Protein AF-A0A455U1J4-F1 (afdb_monomer)

Foldseek 3Di:
DDDDPDPPPPPPDPPDDPPDDDPVVVVVVVVVVVVVLVVVLVVVLVVLVVVCVPDPVSVVLLVVLVPLVSLLQVLLVVCLVVVDLVSSLVSLVVCCVVVVHPQLSSVSSNLSVLQNNLVVLCVVLVVCVVPVVSSVVSVVVSCVSNVVSVVCCVVVVVVCVVPVQRPPDPCHPVNVVVVVVVD

InterPro domains:
  IPR003841 Sodium-dependent phosphate transport protein [PF02690] (36-128)
  IPR003841 Sodium-dependent phosphate transport protein [PTHR10010] (30-166)

pLDDT: mean 76.17, std 14.64, range [41.19, 95.75]

Solvent-accessible surface area (backbone atoms only — not comparable to full-atom values): 10078 Å² total; per-residue (Å²): 140,80,88,77,73,87,77,81,80,67,70,97,74,74,72,78,75,76,84,77,74,55,71,67,59,55,49,52,52,52,51,50,52,51,51,53,50,53,52,50,45,53,53,50,50,53,47,52,53,57,55,31,73,76,34,79,66,40,39,53,59,54,70,33,70,80,40,56,68,57,30,17,51,49,23,18,50,53,12,52,74,67,70,35,64,72,58,44,52,51,41,50,54,48,31,38,73,72,67,81,35,54,66,42,39,42,53,31,16,51,46,13,25,44,43,14,48,30,54,49,34,48,53,57,17,58,74,34,56,89,41,66,73,56,17,56,52,41,37,52,53,23,48,61,54,28,51,53,36,46,50,49,38,67,56,47,48,60,49,40,72,74,64,31,62,70,52,75,39,102,60,38,70,68,46,58,52,48,52,66,72,72,110

Mean predicted aligned error: 12.91 Å

Radius of gyration: 25.29 Å; Cα contacts (8 Å, |Δi|>4): 153; chains: 1; bounding box: 83×42×79 Å

Sequence (183 aa):
MSNLGPSTDRPAFARDVPREVPAWLRGIYAGLCLYLFLAALNVLGAGLGAFGSDSDLLTRAFALGANPFIALMAGLLVTMVVQSSSFTSALIVTLVASGEMTLGTAVFAIMGANIGTAVTGVIVALANVRIKRNFRRSFTAALMHDLFNILTVLLVFPVEWLTGMFHAEGYGIFTRLAGWWLI

Organism: NCBI:txid115553

Secondary structure (DSSP, 8-state):
-----------TT--PPP----HHHHHHHHHHHHHHHHHHHHHHHHHHHHHHHH-HHHHHHHHGGG-HHHHHHHHHHHHHHH--HHHHHHHHHHHHHTTSS-HHHHHHHHHHHHHHHHHHHHHHHHHTTTSHHHHHHHHHHHHHHHHHHHHHHHHHHHHHHHH-TTTS-SS-HHHHHHHHH--

Structure (mmCIF, N/CA/C/O backbone):
data_AF-A0A455U1J4-F1
#
_entry.id   AF-A0A455U1J4-F1
#
loop_
_atom_site.group_PDB
_atom_site.id
_atom_site.type_symbol
_atom_site.label_atom_id
_atom_site.label_alt_id
_atom_site.label_comp_id
_atom_site.label_asym_id
_atom_site.label_entity_id
_atom_site.label_seq_id
_atom_site.pdbx_PDB_ins_code
_atom_site.Cartn_x
_atom_site.Cartn_y
_atom_site.Cartn_z
_atom_site.occupancy
_atom_site.B_iso_or_equiv
_atom_site.auth_seq_id
_atom_site.auth_comp_id
_atom_site.auth_asym_id
_atom_site.auth_atom_id
_atom_site.pdbx_PDB_model_num
ATOM 1 N N . MET A 1 1 ? 45.962 23.315 -55.695 1.00 45.06 1 MET A N 1
ATOM 2 C CA . MET A 1 1 ? 45.658 21.876 -55.844 1.00 45.06 1 MET A CA 1
ATOM 3 C C . MET A 1 1 ? 46.042 21.173 -54.546 1.00 45.06 1 MET A C 1
ATOM 5 O O . MET A 1 1 ? 47.175 20.740 -54.410 1.00 45.06 1 MET A O 1
ATOM 9 N N . SER A 1 2 ? 45.143 21.137 -53.561 1.00 55.41 2 SER A N 1
ATOM 10 C CA . SER A 1 2 ? 45.323 20.369 -52.322 1.00 55.41 2 SER A CA 1
ATOM 11 C C . SER A 1 2 ? 44.315 19.223 -52.332 1.00 55.41 2 SER A C 1
ATOM 13 O O . SER A 1 2 ? 43.120 19.446 -52.144 1.00 55.41 2 SER A O 1
ATOM 15 N N . ASN A 1 3 ? 44.807 18.022 -52.637 1.00 50.31 3 ASN A N 1
ATOM 16 C CA . ASN A 1 3 ? 44.060 16.768 -52.572 1.00 50.31 3 ASN A CA 1
ATOM 17 C C . ASN A 1 3 ? 43.555 16.547 -51.140 1.00 50.31 3 ASN A C 1
ATOM 19 O O . ASN A 1 3 ? 44.340 16.218 -50.253 1.00 50.31 3 ASN A O 1
ATOM 23 N N . LEU A 1 4 ? 42.253 16.720 -50.921 1.00 63.81 4 LEU A N 1
ATOM 24 C CA . LEU A 1 4 ? 41.568 16.192 -49.747 1.00 63.81 4 LEU A CA 1
ATOM 25 C C . LEU A 1 4 ? 41.090 14.786 -50.117 1.00 63.81 4 LEU A C 1
ATOM 27 O O . LEU A 1 4 ? 40.270 14.621 -51.019 1.00 63.81 4 LEU A O 1
ATOM 31 N N . GLY A 1 5 ? 41.682 13.780 -49.471 1.00 66.00 5 GLY A N 1
ATOM 32 C CA . GLY A 1 5 ? 41.264 12.385 -49.595 1.00 66.00 5 GLY A CA 1
ATOM 33 C C . GLY A 1 5 ? 39.809 12.184 -49.150 1.00 66.00 5 GLY A C 1
ATOM 34 O O . GLY A 1 5 ? 39.234 13.068 -48.513 1.00 66.00 5 GLY A O 1
ATOM 35 N N . PRO A 1 6 ? 39.201 11.035 -49.485 1.00 62.53 6 PRO A N 1
ATOM 36 C CA . PRO A 1 6 ? 37.781 10.801 -49.262 1.00 62.53 6 PRO A CA 1
ATOM 37 C C . PRO A 1 6 ? 37.455 10.905 -47.770 1.00 62.53 6 PRO A C 1
ATOM 39 O O . PRO A 1 6 ? 37.978 10.138 -46.957 1.00 62.53 6 PRO A O 1
ATOM 42 N N . SER A 1 7 ? 36.598 11.865 -47.415 1.00 64.25 7 SER A N 1
ATOM 43 C CA . SER A 1 7 ? 36.008 11.961 -46.086 1.00 64.25 7 SER A CA 1
ATOM 44 C C . SER A 1 7 ? 35.229 10.679 -45.834 1.00 64.25 7 SER A C 1
ATOM 46 O O . SER A 1 7 ? 34.253 10.362 -46.514 1.00 64.25 7 SER A O 1
ATOM 48 N N . THR A 1 8 ? 35.700 9.893 -44.875 1.00 65.94 8 THR A N 1
ATOM 49 C CA . THR A 1 8 ? 34.962 8.760 -44.338 1.00 65.94 8 THR A CA 1
ATOM 50 C C . THR A 1 8 ? 33.782 9.308 -43.545 1.00 65.94 8 THR A C 1
ATOM 52 O O . THR A 1 8 ? 33.836 9.428 -42.324 1.00 65.94 8 THR A O 1
ATOM 55 N N . ASP A 1 9 ? 32.703 9.638 -44.254 1.00 65.19 9 ASP A N 1
ATOM 56 C CA . ASP A 1 9 ? 31.400 9.964 -43.681 1.00 65.19 9 ASP A CA 1
ATOM 57 C C . ASP A 1 9 ? 30.807 8.701 -43.050 1.00 65.19 9 ASP A C 1
ATOM 59 O O . ASP A 1 9 ? 29.905 8.047 -43.572 1.00 65.19 9 ASP A O 1
ATOM 63 N N . ARG A 1 10 ? 31.354 8.314 -41.896 1.00 68.75 10 ARG A N 1
ATOM 64 C CA . ARG A 1 10 ? 30.644 7.454 -40.961 1.00 68.75 10 ARG A CA 1
ATOM 65 C C . ARG A 1 10 ? 29.605 8.342 -40.287 1.00 68.75 10 ARG A C 1
ATOM 67 O O . ARG A 1 10 ? 30.001 9.265 -39.572 1.00 68.75 10 ARG A O 1
ATOM 74 N N . PRO A 1 11 ? 28.298 8.106 -40.480 1.00 66.06 11 PRO A N 1
ATOM 75 C CA . PRO A 1 11 ? 27.296 8.872 -39.763 1.00 66.06 11 PRO A CA 1
ATOM 76 C C . PRO A 1 11 ? 27.509 8.641 -38.264 1.00 66.06 11 PRO A C 1
ATOM 78 O O . PRO A 1 11 ? 27.331 7.530 -37.768 1.00 66.06 11 PRO A O 1
ATOM 81 N N . ALA A 1 12 ? 27.879 9.697 -37.534 1.00 69.06 12 ALA A N 1
ATOM 82 C CA . ALA A 1 12 ? 28.140 9.682 -36.089 1.00 69.06 12 ALA A CA 1
ATOM 83 C C . ALA A 1 12 ? 26.904 9.313 -35.230 1.00 69.06 12 ALA A C 1
ATOM 85 O O . ALA A 1 12 ? 26.966 9.327 -34.005 1.00 69.06 12 ALA A O 1
ATOM 86 N N . PHE A 1 13 ? 25.785 8.971 -35.876 1.00 66.38 13 PHE A N 1
ATOM 87 C CA . PHE A 1 13 ? 24.497 8.636 -35.277 1.00 66.38 13 PHE A CA 1
ATOM 88 C C . PHE A 1 13 ? 23.799 7.477 -36.005 1.00 66.38 13 PHE A C 1
ATOM 90 O O . PHE A 1 13 ? 22.585 7.510 -36.212 1.00 66.38 13 PHE A O 1
ATOM 97 N N . ALA A 1 14 ? 24.536 6.433 -3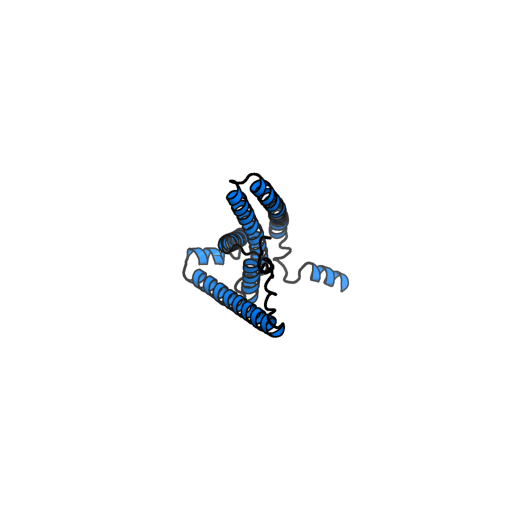6.390 1.00 68.06 14 ALA A N 1
ATOM 98 C CA . ALA A 1 14 ? 23.896 5.141 -36.623 1.00 68.06 14 ALA A CA 1
ATOM 99 C C . ALA A 1 14 ? 23.350 4.644 -35.272 1.00 68.06 14 ALA A C 1
ATOM 101 O O . ALA A 1 14 ? 24.094 4.136 -34.439 1.00 68.06 14 ALA A O 1
ATOM 102 N N . ARG A 1 15 ? 22.061 4.886 -35.001 1.00 70.62 15 ARG A N 1
ATOM 103 C CA . ARG A 1 15 ? 21.372 4.278 -33.859 1.00 70.62 15 ARG A CA 1
ATOM 104 C C . ARG A 1 15 ? 21.344 2.777 -34.109 1.00 70.62 15 ARG A C 1
ATOM 106 O O . ARG A 1 15 ? 20.708 2.346 -35.069 1.00 70.62 15 ARG A O 1
ATOM 113 N N . ASP A 1 16 ? 22.012 2.003 -33.262 1.00 72.50 16 ASP A N 1
ATOM 114 C CA . ASP A 1 16 ? 21.847 0.555 -33.263 1.00 72.50 16 ASP A CA 1
ATOM 115 C C . ASP A 1 16 ? 20.356 0.246 -33.103 1.00 72.50 16 ASP A C 1
ATOM 117 O O . ASP A 1 16 ? 19.712 0.701 -32.152 1.00 72.50 16 ASP A O 1
ATOM 121 N N . VAL A 1 17 ? 19.783 -0.473 -34.070 1.00 68.50 17 VAL A N 1
ATOM 122 C CA . VAL A 1 17 ? 18.392 -0.923 -33.993 1.00 68.50 17 VAL A CA 1
ATOM 123 C C . VAL A 1 17 ? 18.295 -1.812 -32.750 1.00 68.50 17 VAL A C 1
ATOM 125 O O . VAL A 1 17 ? 19.036 -2.800 -32.672 1.00 68.50 17 VAL A O 1
ATOM 128 N N . PRO A 1 18 ? 17.449 -1.480 -31.755 1.00 72.81 18 PRO A N 1
ATOM 129 C CA . PRO A 1 18 ? 17.315 -2.305 -30.565 1.00 72.81 18 PRO A CA 1
ATOM 130 C C . PRO A 1 18 ? 16.999 -3.738 -30.989 1.00 72.81 18 PRO A C 1
ATOM 132 O O . PRO A 1 18 ? 16.076 -3.962 -31.770 1.00 72.81 18 PRO A O 1
ATOM 135 N N . ARG A 1 19 ? 17.769 -4.718 -30.506 1.00 75.12 19 ARG A N 1
ATOM 136 C CA . ARG A 1 19 ? 17.452 -6.133 -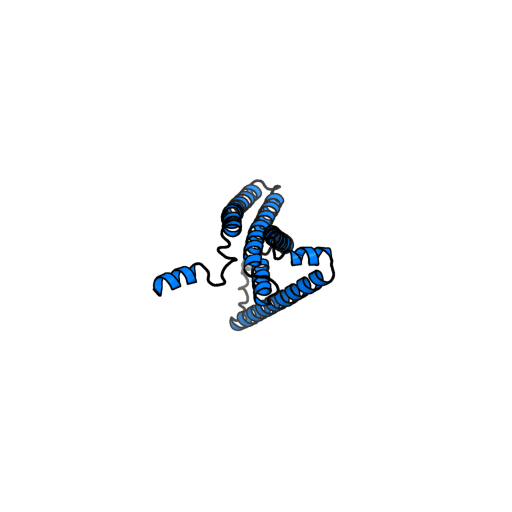30.733 1.00 75.12 19 ARG A CA 1
ATOM 137 C C . ARG A 1 19 ? 16.083 -6.424 -30.125 1.00 75.12 19 ARG A C 1
ATOM 139 O O . ARG A 1 19 ? 15.947 -6.501 -28.905 1.00 75.12 19 ARG A O 1
ATOM 146 N N . GLU A 1 20 ? 15.076 -6.581 -30.972 1.00 74.88 20 GLU A N 1
ATOM 147 C CA . GLU A 1 20 ? 13.735 -6.931 -30.531 1.00 74.88 20 GLU A CA 1
ATOM 148 C C . GLU A 1 20 ? 13.722 -8.391 -30.076 1.00 74.88 20 GLU A C 1
ATOM 150 O O . GLU A 1 20 ? 13.837 -9.323 -30.872 1.00 74.88 20 GLU A O 1
ATOM 155 N N . VAL A 1 21 ? 13.617 -8.603 -28.764 1.00 82.81 21 VAL A N 1
ATOM 156 C CA . VAL A 1 21 ? 13.384 -9.939 -28.215 1.00 82.81 21 VAL A CA 1
ATOM 157 C C . VAL A 1 21 ? 12.058 -10.485 -28.761 1.00 82.81 21 VAL A C 1
ATOM 159 O O . VAL A 1 21 ? 11.045 -9.774 -28.758 1.00 82.81 21 VAL A O 1
ATOM 162 N N . PRO A 1 22 ? 12.023 -11.745 -29.223 1.00 89.31 22 PRO A N 1
ATOM 163 C CA . PRO A 1 22 ? 10.819 -12.300 -29.817 1.00 89.31 22 PRO A CA 1
ATOM 164 C C . PRO A 1 22 ? 9.663 -12.321 -28.802 1.00 89.31 22 PRO A C 1
ATOM 166 O O . PRO A 1 22 ? 9.863 -12.506 -27.600 1.00 89.31 22 PRO A O 1
ATOM 169 N N . ALA A 1 23 ? 8.432 -12.097 -29.277 1.00 86.81 23 ALA A N 1
ATOM 170 C CA . ALA A 1 23 ? 7.255 -11.889 -28.422 1.00 86.81 23 ALA A CA 1
ATOM 171 C C . ALA A 1 23 ? 7.004 -13.032 -27.420 1.00 86.81 23 ALA A C 1
ATOM 173 O O . ALA A 1 23 ? 6.680 -12.771 -26.263 1.00 86.81 23 ALA A O 1
ATOM 174 N N . TRP A 1 24 ? 7.233 -14.280 -27.832 1.00 89.25 24 TRP A N 1
ATOM 175 C CA . TRP A 1 24 ? 7.079 -15.455 -26.973 1.00 89.25 24 TRP A CA 1
ATOM 176 C C . TRP A 1 24 ? 8.087 -15.474 -25.811 1.00 89.25 24 TRP A C 1
ATOM 178 O O . TRP A 1 24 ? 7.722 -15.821 -24.691 1.00 89.25 24 TRP A O 1
ATOM 188 N N . LEU A 1 25 ? 9.324 -15.019 -26.039 1.00 92.94 25 LEU A N 1
ATOM 189 C CA . LEU A 1 25 ? 10.361 -14.947 -25.008 1.00 92.94 25 LEU A CA 1
ATOM 190 C C . LEU A 1 25 ? 10.038 -13.869 -23.965 1.00 92.94 25 LEU A C 1
ATOM 192 O O . LEU A 1 25 ? 10.237 -14.087 -22.772 1.00 92.94 25 LEU A O 1
ATOM 196 N N . ARG A 1 26 ? 9.466 -12.735 -24.398 1.00 89.00 26 ARG A N 1
ATOM 197 C CA . ARG A 1 26 ? 8.922 -11.713 -23.485 1.00 89.00 26 ARG A CA 1
ATOM 198 C C . ARG A 1 26 ? 7.791 -12.272 -22.622 1.00 89.00 26 ARG A C 1
ATOM 200 O O . ARG A 1 26 ? 7.764 -12.000 -21.427 1.00 89.00 26 ARG A O 1
ATOM 207 N N . GLY A 1 27 ? 6.899 -13.069 -23.213 1.00 92.31 27 GLY A N 1
ATOM 208 C CA . GLY A 1 27 ? 5.810 -13.736 -22.495 1.00 92.31 27 GLY A CA 1
ATOM 209 C C . GLY A 1 27 ? 6.314 -14.709 -21.427 1.00 92.31 27 GLY A C 1
ATOM 210 O O . GLY A 1 27 ? 5.872 -14.639 -20.284 1.00 92.31 27 GLY A O 1
ATOM 211 N N . ILE A 1 28 ? 7.292 -15.556 -21.767 1.00 95.06 28 ILE A N 1
ATOM 212 C CA . ILE A 1 28 ? 7.915 -16.489 -20.811 1.00 95.06 28 ILE A CA 1
ATOM 213 C C . ILE A 1 28 ? 8.600 -15.728 -19.673 1.00 95.06 28 ILE A C 1
ATOM 215 O O . ILE A 1 28 ? 8.395 -16.056 -18.507 1.00 95.06 28 ILE A O 1
ATOM 219 N N . TYR A 1 29 ? 9.378 -14.693 -19.995 1.00 93.44 29 TYR A N 1
ATOM 220 C CA . TYR A 1 29 ? 10.054 -13.877 -18.988 1.00 93.44 29 TYR A CA 1
ATOM 221 C C . TYR A 1 29 ? 9.057 -13.184 -18.046 1.00 93.44 29 TYR A C 1
ATOM 223 O O . TYR A 1 29 ? 9.217 -13.238 -16.829 1.00 93.44 29 TYR A O 1
ATOM 231 N N . ALA A 1 30 ? 7.989 -12.593 -18.590 1.00 91.94 30 ALA A N 1
ATOM 232 C CA . ALA A 1 30 ? 6.935 -11.970 -17.795 1.00 91.94 30 ALA A CA 1
ATOM 233 C C . ALA A 1 30 ? 6.214 -12.986 -16.893 1.00 91.94 30 ALA A C 1
ATOM 235 O O . ALA A 1 30 ? 5.987 -12.704 -15.718 1.00 91.94 30 ALA A O 1
ATOM 236 N N . GLY A 1 31 ? 5.907 -14.178 -17.415 1.00 94.12 31 GLY A N 1
ATOM 237 C CA . GLY A 1 31 ? 5.299 -15.263 -16.645 1.00 94.12 31 GLY A CA 1
ATOM 238 C C . GLY A 1 31 ? 6.194 -15.747 -15.503 1.00 94.12 31 GLY A C 1
ATOM 239 O O . GLY A 1 31 ? 5.719 -15.914 -14.383 1.00 94.12 31 GLY A O 1
ATOM 240 N N . LEU A 1 32 ? 7.498 -15.894 -15.754 1.00 95.75 32 LEU A N 1
ATOM 241 C CA . LEU A 1 32 ? 8.474 -16.246 -14.723 1.00 95.75 32 LEU A CA 1
ATOM 242 C C . LEU A 1 32 ? 8.566 -15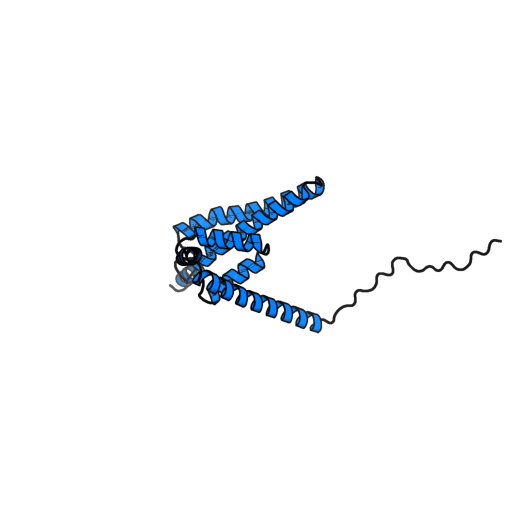.161 -13.640 1.00 95.75 32 LEU A C 1
ATOM 244 O O . LEU A 1 32 ? 8.517 -15.483 -12.456 1.00 95.75 32 LEU A O 1
ATOM 248 N N . CYS A 1 33 ? 8.652 -13.883 -14.023 1.00 92.50 33 CYS A N 1
ATOM 249 C CA . CYS A 1 33 ? 8.653 -12.771 -13.069 1.00 92.50 33 CYS A CA 1
ATOM 250 C C . CYS A 1 33 ? 7.384 -12.750 -12.212 1.00 92.50 33 CYS A C 1
ATOM 252 O O . CYS A 1 33 ? 7.479 -12.577 -11.000 1.00 92.50 33 CYS A O 1
ATOM 254 N N . LEU A 1 34 ? 6.212 -12.955 -12.820 1.00 88.44 34 LEU A N 1
ATOM 255 C CA . LEU A 1 34 ? 4.948 -13.013 -12.092 1.00 88.44 34 LEU A CA 1
ATOM 256 C C . LEU A 1 34 ? 4.914 -14.199 -11.122 1.00 88.44 34 LEU A C 1
ATOM 258 O O . LEU A 1 34 ? 4.532 -14.026 -9.969 1.00 88.44 34 LEU A O 1
ATOM 262 N N . TYR A 1 35 ? 5.352 -15.384 -11.554 1.00 91.56 35 TYR A N 1
ATOM 263 C CA . TYR A 1 35 ? 5.424 -16.559 -10.686 1.00 91.56 35 TYR A CA 1
ATOM 264 C C . TYR A 1 35 ? 6.339 -16.319 -9.480 1.00 91.56 35 TYR A C 1
ATOM 266 O O . TYR A 1 35 ? 5.934 -16.557 -8.345 1.00 91.56 35 TYR A O 1
ATOM 274 N N . LEU A 1 36 ? 7.546 -15.792 -9.709 1.00 91.94 36 LEU A N 1
ATOM 275 C CA . LEU A 1 36 ? 8.492 -15.477 -8.636 1.00 91.94 36 LEU A CA 1
ATOM 276 C C . LEU A 1 36 ? 7.948 -14.401 -7.690 1.00 91.94 36 LEU A C 1
ATOM 278 O O . LEU A 1 36 ? 8.138 -14.504 -6.481 1.00 91.94 36 LEU A O 1
ATOM 282 N N . PHE A 1 37 ? 7.241 -13.403 -8.221 1.00 87.25 37 PHE A N 1
ATOM 283 C CA . PHE A 1 37 ? 6.574 -12.379 -7.422 1.00 87.25 37 PHE A CA 1
ATOM 284 C C . PHE A 1 37 ? 5.511 -12.987 -6.499 1.00 87.25 37 PHE A C 1
ATOM 286 O O . PHE A 1 37 ? 5.547 -12.756 -5.294 1.00 87.25 37 PHE A O 1
ATOM 293 N N . LEU A 1 38 ? 4.609 -13.815 -7.035 1.00 84.81 38 LEU A N 1
ATOM 294 C CA . LEU A 1 38 ? 3.571 -14.484 -6.244 1.00 84.81 38 LEU A CA 1
ATOM 295 C C . LEU A 1 38 ? 4.170 -15.459 -5.217 1.00 84.81 38 LEU A C 1
ATOM 297 O O . LEU A 1 38 ? 3.718 -15.506 -4.075 1.00 84.81 38 LEU A O 1
ATOM 301 N N . ALA A 1 39 ? 5.222 -16.194 -5.587 1.00 87.25 39 ALA A N 1
ATOM 302 C CA . ALA A 1 39 ? 5.936 -17.078 -4.670 1.00 87.25 39 ALA A CA 1
ATOM 303 C C . ALA A 1 39 ? 6.579 -16.297 -3.511 1.00 87.25 39 ALA A C 1
ATOM 305 O O . ALA A 1 39 ? 6.477 -16.714 -2.357 1.00 87.25 39 ALA A O 1
ATOM 306 N N . ALA A 1 40 ? 7.187 -15.141 -3.792 1.00 85.00 40 ALA A N 1
ATOM 307 C CA . ALA A 1 40 ? 7.750 -14.268 -2.767 1.00 85.00 40 ALA A CA 1
ATOM 308 C C . ALA A 1 40 ? 6.673 -13.704 -1.825 1.00 85.00 40 ALA A C 1
ATOM 310 O O . ALA A 1 40 ? 6.898 -13.664 -0.617 1.00 85.00 40 ALA A O 1
ATOM 311 N N . LEU A 1 41 ? 5.495 -13.325 -2.345 1.00 81.44 41 LEU A N 1
ATOM 312 C CA . LEU A 1 41 ? 4.362 -12.898 -1.512 1.00 81.44 41 LEU A CA 1
ATOM 313 C C . LEU A 1 41 ? 3.911 -14.004 -0.553 1.00 81.44 41 LEU A C 1
ATOM 315 O O . LEU A 1 41 ? 3.653 -13.723 0.615 1.00 81.44 41 LEU A O 1
ATOM 319 N N . ASN A 1 42 ? 3.873 -15.254 -1.020 1.00 79.25 42 ASN A N 1
ATOM 320 C CA . ASN A 1 42 ? 3.497 -16.395 -0.188 1.00 79.25 42 ASN A CA 1
ATOM 321 C C . ASN A 1 42 ? 4.506 -16.634 0.952 1.00 79.25 42 ASN A C 1
ATOM 323 O O . ASN A 1 42 ? 4.123 -16.818 2.105 1.00 79.25 42 ASN A O 1
ATOM 327 N N . VAL A 1 43 ? 5.808 -16.554 0.652 1.00 81.31 43 VAL A N 1
ATOM 328 C CA . VAL A 1 43 ? 6.870 -16.677 1.667 1.00 81.31 43 VAL A CA 1
ATOM 329 C C . VAL A 1 43 ? 6.826 -15.523 2.672 1.00 81.31 43 VAL A C 1
ATOM 331 O O . VAL A 1 43 ? 7.017 -15.747 3.864 1.00 81.31 43 VAL A O 1
ATOM 334 N N . LEU A 1 44 ? 6.552 -14.295 2.222 1.00 73.75 44 LEU A N 1
ATOM 335 C CA . LEU A 1 44 ? 6.457 -13.135 3.110 1.00 73.75 44 LEU A CA 1
ATOM 336 C C . LEU A 1 44 ? 5.233 -13.238 4.030 1.00 73.75 44 LEU A C 1
ATOM 338 O O . LEU A 1 44 ? 5.357 -12.991 5.229 1.00 73.75 44 LEU A O 1
ATOM 342 N N . GLY A 1 45 ? 4.088 -13.680 3.501 1.00 64.44 45 GLY A N 1
ATOM 343 C CA . GLY A 1 45 ? 2.898 -13.975 4.302 1.00 64.44 45 GLY A CA 1
ATOM 344 C C . GLY A 1 45 ? 3.175 -15.017 5.390 1.00 64.44 45 GLY A C 1
ATOM 345 O O . GLY A 1 45 ? 2.905 -14.765 6.562 1.00 64.44 45 GLY A O 1
ATOM 346 N N . ALA A 1 46 ? 3.819 -16.131 5.028 1.00 68.56 46 ALA A N 1
ATOM 347 C CA . ALA A 1 46 ? 4.219 -17.168 5.981 1.00 68.56 46 ALA A CA 1
ATOM 348 C C . ALA A 1 46 ? 5.238 -16.665 7.023 1.00 68.56 46 ALA A C 1
ATOM 350 O O . ALA A 1 46 ? 5.144 -17.000 8.203 1.00 68.56 46 ALA A O 1
ATOM 351 N N . GLY A 1 47 ? 6.195 -15.827 6.607 1.00 65.75 47 GLY A N 1
ATOM 352 C CA . GLY A 1 47 ? 7.176 -15.212 7.499 1.00 65.75 47 GLY A CA 1
ATOM 353 C C . GLY A 1 47 ? 6.525 -14.298 8.535 1.00 65.75 47 GLY A C 1
ATOM 354 O O . GLY A 1 47 ? 6.854 -14.386 9.712 1.00 65.75 47 GLY A O 1
ATOM 355 N N . LEU A 1 48 ? 5.564 -13.463 8.130 1.00 58.72 48 LEU A N 1
ATOM 356 C CA . LEU A 1 48 ? 4.808 -12.610 9.054 1.00 58.72 48 LEU A CA 1
ATOM 357 C C . LEU A 1 48 ? 3.994 -13.429 10.066 1.00 58.72 48 LEU A C 1
ATOM 359 O O . LEU A 1 48 ? 3.982 -13.067 11.242 1.00 58.72 48 LEU A O 1
ATOM 363 N N . GLY A 1 49 ? 3.394 -14.547 9.641 1.00 56.75 49 GLY A N 1
ATOM 364 C CA . GLY A 1 49 ? 2.736 -15.497 10.546 1.00 56.75 49 GLY A CA 1
ATOM 365 C C . GLY A 1 49 ? 3.700 -16.078 11.589 1.00 56.75 49 GLY A C 1
ATOM 366 O O . GLY A 1 49 ? 3.398 -16.077 12.780 1.00 56.75 49 GLY A O 1
ATOM 367 N N . ALA A 1 50 ? 4.907 -16.471 11.167 1.00 58.81 50 ALA A N 1
ATOM 368 C CA . ALA A 1 50 ? 5.946 -17.000 12.056 1.00 58.81 50 ALA A CA 1
ATOM 369 C C . ALA A 1 50 ? 6.558 -15.940 13.001 1.00 58.81 50 ALA A C 1
ATOM 371 O O . ALA A 1 50 ? 6.842 -16.226 14.163 1.00 58.81 50 ALA A O 1
ATOM 372 N N . PHE A 1 51 ? 6.735 -14.692 12.549 1.00 52.56 51 PHE A N 1
ATOM 373 C CA . PHE A 1 51 ? 7.185 -13.586 13.411 1.00 52.56 51 PHE A CA 1
ATOM 374 C C . PHE A 1 51 ? 6.111 -13.158 14.429 1.00 52.56 51 PHE A C 1
ATOM 376 O O . PHE A 1 51 ? 6.444 -12.694 15.525 1.00 52.56 51 PHE A O 1
ATOM 383 N N . GLY A 1 52 ? 4.829 -13.322 14.085 1.00 50.19 52 GLY A N 1
ATOM 384 C CA . GLY A 1 52 ? 3.690 -13.044 14.962 1.00 50.19 52 GLY A CA 1
ATOM 385 C C . GLY A 1 52 ? 3.485 -14.073 16.080 1.00 50.19 52 GLY A C 1
ATOM 386 O O . GLY A 1 52 ? 2.938 -13.716 17.127 1.00 50.19 52 GLY A O 1
ATOM 387 N N . SER A 1 53 ? 3.947 -15.316 15.899 1.00 51.59 53 SER A N 1
ATOM 388 C CA . SER A 1 53 ? 3.789 -16.396 16.885 1.00 51.59 53 SER A CA 1
ATOM 389 C C . SER A 1 53 ? 4.844 -16.408 18.000 1.00 51.59 53 SER A C 1
ATOM 391 O O . SER A 1 53 ? 4.527 -16.853 19.098 1.00 51.59 53 SER A O 1
ATOM 393 N N . ASP A 1 54 ? 6.060 -15.902 17.753 1.00 52.59 54 ASP A N 1
ATOM 394 C CA . ASP A 1 54 ? 7.186 -15.971 18.711 1.00 52.59 54 ASP A CA 1
ATOM 395 C C . ASP A 1 54 ? 7.428 -14.683 19.523 1.00 52.59 54 ASP A C 1
ATOM 397 O O . ASP A 1 54 ? 8.180 -14.691 20.499 1.00 52.59 54 ASP A O 1
ATOM 401 N N . SER A 1 55 ? 6.812 -13.553 19.154 1.00 53.66 55 SER A N 1
ATOM 402 C CA . SER A 1 55 ? 7.014 -12.277 19.851 1.00 53.66 55 SER A CA 1
ATOM 403 C C . SER A 1 55 ? 5.747 -11.810 20.570 1.00 53.66 55 SER A C 1
ATOM 405 O O . SER A 1 55 ? 4.797 -11.350 19.947 1.00 53.66 55 SER A O 1
ATOM 407 N N . ASP A 1 56 ? 5.768 -11.840 21.908 1.00 55.69 56 ASP A N 1
ATOM 408 C CA . ASP A 1 56 ? 4.671 -11.443 22.820 1.00 55.69 56 ASP A CA 1
ATOM 409 C C . ASP A 1 56 ? 4.127 -10.011 22.556 1.00 55.69 56 ASP A C 1
ATOM 411 O O . ASP A 1 56 ? 3.002 -9.661 22.916 1.00 55.69 56 ASP A O 1
ATOM 415 N N . LEU A 1 57 ? 4.901 -9.173 21.853 1.00 50.84 57 LEU A N 1
ATOM 416 C CA . LEU A 1 57 ? 4.488 -7.856 21.355 1.00 50.84 57 LEU A CA 1
ATOM 417 C C . LEU A 1 57 ? 3.634 -7.920 20.083 1.00 50.84 57 LEU A C 1
ATOM 419 O O . LEU A 1 57 ? 2.644 -7.195 19.990 1.00 50.84 57 LEU A O 1
ATOM 423 N N . LEU A 1 58 ? 3.988 -8.770 19.114 1.00 46.75 58 LEU A N 1
ATOM 424 C CA . LEU A 1 58 ? 3.200 -8.947 17.897 1.00 46.75 58 LEU A CA 1
ATOM 425 C C . LEU A 1 58 ? 2.033 -9.901 18.111 1.00 46.75 58 LEU A C 1
ATOM 427 O O . LEU A 1 58 ? 0.991 -9.673 17.523 1.00 46.75 58 LEU A O 1
ATOM 431 N N . THR A 1 59 ? 2.118 -10.882 19.006 1.00 45.91 59 THR A N 1
ATOM 432 C CA . THR A 1 59 ? 0.960 -11.708 19.376 1.00 45.91 59 THR A CA 1
ATOM 433 C C . THR A 1 59 ? -0.122 -10.858 20.044 1.00 45.91 59 THR A C 1
ATOM 435 O O . THR A 1 59 ? -1.302 -11.027 19.753 1.00 45.91 59 THR A O 1
ATOM 438 N N . ARG A 1 60 ? 0.259 -9.842 20.836 1.00 47.22 60 ARG A N 1
ATOM 439 C CA . ARG A 1 60 ? -0.666 -8.782 21.267 1.00 47.22 60 ARG A CA 1
ATOM 440 C C . ARG A 1 60 ? -1.072 -7.883 20.096 1.00 47.22 60 ARG A C 1
ATOM 442 O O . ARG A 1 60 ? -2.251 -7.588 19.994 1.00 47.22 60 ARG A O 1
ATOM 449 N N . ALA A 1 61 ? -0.164 -7.522 19.180 1.00 45.44 61 ALA A N 1
ATOM 450 C CA . ALA A 1 61 ? -0.457 -6.739 17.963 1.00 45.44 61 ALA A CA 1
ATOM 451 C C . ALA A 1 61 ? -1.268 -7.439 16.854 1.00 45.44 61 ALA A C 1
ATOM 453 O O . ALA A 1 61 ? -1.787 -6.764 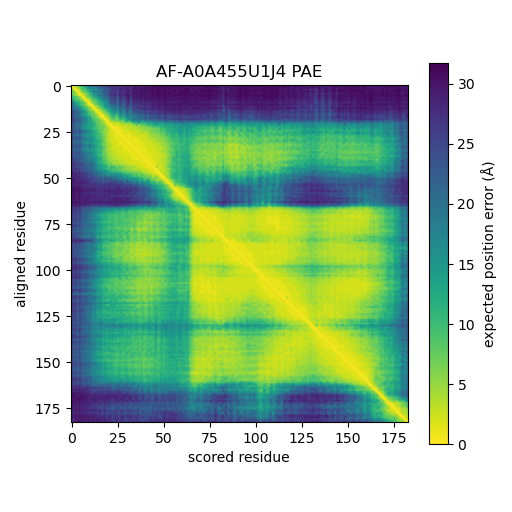15.968 1.00 45.44 61 ALA A O 1
ATOM 454 N N . PHE A 1 62 ? -1.435 -8.756 16.926 1.00 41.19 62 PHE A N 1
ATOM 455 C CA . PHE A 1 62 ? -2.229 -9.575 16.011 1.00 41.19 62 PHE A CA 1
ATOM 456 C C . PHE A 1 62 ? -3.478 -10.141 16.699 1.00 41.19 62 PHE A C 1
ATOM 458 O O . PHE A 1 62 ? -4.528 -10.203 16.066 1.00 41.19 62 PHE A O 1
ATOM 465 N N . ALA A 1 63 ? -3.460 -10.357 18.025 1.00 45.16 63 ALA A N 1
ATOM 466 C CA . ALA A 1 63 ? -4.690 -10.367 18.833 1.00 45.16 63 ALA A CA 1
ATOM 467 C C . ALA A 1 63 ? -5.471 -9.035 18.696 1.00 45.16 63 ALA A C 1
ATOM 469 O O . ALA A 1 63 ? -6.673 -8.970 18.945 1.00 45.16 63 ALA A O 1
ATOM 470 N N . LEU A 1 64 ? -4.792 -7.984 18.216 1.00 43.50 64 LEU A N 1
ATOM 471 C CA . LEU A 1 64 ? -5.327 -6.700 17.760 1.00 43.50 64 LEU A CA 1
ATOM 472 C C . LEU A 1 64 ? -5.960 -6.714 16.351 1.00 43.50 64 LEU A C 1
ATOM 474 O O . LEU A 1 64 ? -6.260 -5.641 15.825 1.00 43.50 64 LEU A O 1
ATOM 478 N N . GLY A 1 65 ? -6.307 -7.875 15.783 1.00 47.72 65 GLY A N 1
ATOM 479 C CA . GLY A 1 65 ? -7.290 -7.956 14.687 1.00 47.72 65 GLY A CA 1
ATOM 480 C C . GLY A 1 65 ? -8.618 -7.231 14.991 1.00 47.72 65 GLY A C 1
ATOM 481 O O . GLY A 1 65 ? -9.357 -6.887 14.072 1.00 47.72 65 GLY A O 1
ATOM 482 N N . ALA A 1 66 ? -8.871 -6.918 16.269 1.00 54.06 66 ALA A N 1
ATOM 483 C CA . ALA A 1 66 ? -9.984 -6.111 16.762 1.00 54.06 66 ALA A CA 1
ATOM 484 C C . ALA A 1 66 ? -9.810 -4.578 16.656 1.00 54.06 66 ALA A C 1
ATOM 486 O O . ALA A 1 66 ? -10.796 -3.866 16.818 1.00 54.06 66 ALA A O 1
ATOM 487 N N . ASN A 1 67 ? -8.603 -4.036 16.421 1.00 68.88 67 ASN A N 1
ATOM 488 C CA . ASN A 1 67 ? -8.364 -2.583 16.424 1.00 68.88 67 ASN A CA 1
ATOM 489 C C . ASN A 1 67 ? -7.968 -2.047 15.032 1.00 68.88 67 ASN A C 1
ATOM 491 O O . ASN A 1 67 ? -6.797 -2.113 14.647 1.00 68.88 67 ASN A O 1
ATOM 495 N N . PRO A 1 68 ? -8.909 -1.429 14.298 1.00 76.25 68 PRO A N 1
ATOM 496 C CA . PRO A 1 68 ? -8.677 -0.861 12.967 1.00 76.25 68 PRO A CA 1
ATOM 497 C C . PRO A 1 68 ? -7.489 0.102 12.835 1.00 76.25 68 PRO A C 1
ATOM 499 O O . PRO A 1 68 ? -6.848 0.161 11.787 1.00 76.25 68 PRO A O 1
ATOM 502 N N . PHE A 1 69 ? -7.145 0.833 13.899 1.00 79.62 69 PHE A N 1
ATOM 503 C CA . PHE A 1 69 ? -5.984 1.729 13.904 1.00 79.62 69 PHE A CA 1
ATOM 504 C C . PHE A 1 69 ? -4.656 0.990 13.712 1.00 79.62 69 PHE A C 1
ATOM 506 O O . PHE A 1 69 ? -3.757 1.500 13.048 1.00 79.62 69 PHE A O 1
ATOM 513 N N . ILE A 1 70 ? -4.522 -0.214 14.266 1.00 76.56 70 ILE A N 1
ATOM 514 C CA . ILE A 1 70 ? -3.282 -0.992 14.173 1.00 76.56 70 ILE A CA 1
ATOM 515 C C . ILE A 1 70 ? -3.139 -1.622 12.797 1.00 76.56 70 ILE A C 1
ATOM 517 O O . ILE A 1 70 ? -2.049 -1.591 12.235 1.00 76.56 70 ILE A O 1
ATOM 521 N N . ALA A 1 71 ? -4.242 -2.083 12.207 1.00 78.69 71 ALA A N 1
ATOM 522 C CA . ALA A 1 71 ? -4.257 -2.525 10.819 1.00 78.69 71 ALA A CA 1
ATOM 523 C C . ALA A 1 71 ? -3.808 -1.404 9.866 1.00 78.69 71 ALA A C 1
ATOM 525 O O . ALA A 1 71 ? -2.947 -1.618 9.013 1.00 78.69 71 ALA A O 1
ATOM 526 N N . LEU A 1 72 ? -4.320 -0.186 10.073 1.00 86.44 72 LEU A N 1
ATOM 527 C CA . LEU A 1 72 ? -3.904 1.001 9.328 1.00 86.44 72 LEU A CA 1
ATOM 528 C C . LEU A 1 72 ? -2.410 1.303 9.523 1.00 86.44 72 LEU A C 1
ATOM 530 O O . LEU A 1 72 ? -1.689 1.497 8.546 1.00 86.44 72 LEU A O 1
ATOM 534 N N . MET A 1 73 ? -1.908 1.293 10.759 1.00 83.19 73 MET A N 1
ATOM 535 C CA . MET A 1 73 ? -0.480 1.512 11.029 1.00 83.19 73 MET A CA 1
ATOM 536 C C . MET A 1 73 ? 0.416 0.432 10.412 1.00 83.19 73 MET A C 1
ATOM 538 O O . MET A 1 73 ? 1.467 0.757 9.862 1.00 83.19 73 MET A O 1
ATOM 542 N N . ALA A 1 74 ? -0.005 -0.833 10.435 1.00 80.25 74 ALA A N 1
ATOM 543 C CA . ALA A 1 74 ? 0.728 -1.932 9.818 1.00 80.25 74 ALA A CA 1
ATOM 544 C C . ALA A 1 74 ? 0.844 -1.745 8.296 1.00 80.25 74 ALA A C 1
ATOM 546 O O . ALA A 1 74 ? 1.949 -1.786 7.755 1.00 80.25 74 ALA A O 1
ATOM 547 N N . GLY A 1 75 ? -0.265 -1.454 7.607 1.00 84.00 75 GLY A N 1
ATOM 548 C CA . GLY A 1 75 ? -0.251 -1.194 6.161 1.00 84.00 75 GLY A CA 1
ATOM 549 C C . GLY A 1 75 ? 0.596 0.024 5.773 1.00 84.00 75 GLY A C 1
ATOM 550 O O . GLY A 1 75 ? 1.309 0.004 4.762 1.00 84.00 75 GLY A O 1
ATOM 551 N N . LEU A 1 76 ? 0.574 1.063 6.612 1.00 87.31 76 LEU A N 1
ATOM 552 C CA . LEU A 1 76 ? 1.400 2.261 6.473 1.00 87.31 76 LEU A CA 1
ATOM 553 C C . LEU A 1 76 ? 2.897 1.946 6.605 1.00 87.31 76 LEU A C 1
ATOM 555 O O . LEU A 1 76 ? 3.683 2.377 5.759 1.00 87.31 76 LEU A O 1
ATOM 559 N N . LEU A 1 77 ? 3.293 1.168 7.617 1.00 81.88 77 LEU A N 1
ATOM 560 C CA . LEU A 1 77 ? 4.691 0.789 7.846 1.00 81.88 77 LEU A CA 1
ATOM 561 C C . LEU A 1 77 ? 5.221 -0.119 6.739 1.00 81.88 77 LEU A C 1
ATOM 563 O O . LEU A 1 77 ? 6.285 0.156 6.186 1.00 81.88 77 LEU A O 1
ATOM 567 N N . VAL A 1 78 ? 4.464 -1.155 6.368 1.00 81.00 78 VAL A N 1
ATOM 568 C CA . VAL A 1 78 ? 4.844 -2.066 5.279 1.00 81.00 78 VAL A CA 1
ATOM 569 C C . VAL A 1 78 ? 5.054 -1.285 3.983 1.00 81.00 78 VAL A C 1
ATOM 571 O O . VAL A 1 78 ? 6.069 -1.464 3.313 1.00 81.00 78 VAL A O 1
ATOM 574 N N . THR A 1 79 ? 4.156 -0.351 3.658 1.00 87.94 79 THR A N 1
ATOM 575 C CA . THR A 1 79 ? 4.294 0.458 2.439 1.00 87.94 79 THR A CA 1
ATOM 576 C C . THR A 1 79 ? 5.454 1.438 2.507 1.00 87.94 79 THR A C 1
ATOM 578 O O . THR A 1 79 ? 6.113 1.642 1.495 1.00 87.94 79 THR A O 1
ATOM 581 N N . MET A 1 80 ? 5.754 2.028 3.665 1.00 83.69 80 MET A N 1
ATOM 582 C CA . MET A 1 80 ? 6.934 2.888 3.796 1.00 83.69 80 MET A CA 1
ATOM 583 C C . MET A 1 80 ? 8.243 2.124 3.603 1.00 83.69 80 MET A C 1
ATOM 585 O O . MET A 1 80 ? 9.174 2.660 3.006 1.00 83.69 80 MET A O 1
ATOM 589 N N . VAL A 1 81 ? 8.317 0.887 4.097 1.00 80.81 81 VAL A N 1
ATOM 590 C CA . VAL A 1 81 ? 9.513 0.047 3.959 1.00 80.81 81 VAL A CA 1
ATOM 591 C C . VAL A 1 81 ? 9.665 -0.444 2.525 1.00 80.81 81 VAL A C 1
ATOM 593 O O . VAL A 1 81 ? 10.746 -0.351 1.951 1.00 80.81 81 VAL A O 1
ATOM 596 N N . VAL A 1 82 ? 8.585 -0.959 1.935 1.00 83.25 82 VAL A N 1
ATOM 597 C CA . VAL A 1 82 ? 8.638 -1.571 0.603 1.00 83.25 82 VAL A CA 1
ATOM 598 C C . VAL A 1 82 ? 8.554 -0.533 -0.522 1.00 83.25 82 VAL A C 1
ATOM 600 O O . VAL A 1 82 ? 8.991 -0.795 -1.639 1.00 83.25 82 VAL A O 1
ATOM 603 N N . GLN A 1 83 ? 7.998 0.650 -0.249 1.00 86.06 83 GLN A N 1
ATOM 604 C CA . GLN A 1 83 ? 7.820 1.769 -1.189 1.00 86.06 83 GLN A CA 1
ATOM 605 C C . GLN A 1 83 ? 7.039 1.427 -2.470 1.00 86.06 83 GLN A C 1
ATOM 607 O O . GLN A 1 83 ? 7.017 2.208 -3.420 1.00 86.06 83 GLN A O 1
ATOM 612 N N . SER A 1 84 ? 6.364 0.276 -2.503 1.00 85.25 84 SER A N 1
ATOM 613 C CA . SER A 1 84 ? 5.564 -0.194 -3.631 1.00 85.25 84 SER A CA 1
ATOM 614 C C . SER A 1 84 ? 4.142 -0.460 -3.167 1.00 85.25 84 SER A C 1
ATOM 616 O O . SER A 1 84 ? 3.864 -1.446 -2.484 1.00 85.25 84 SER A O 1
ATOM 618 N N . SER A 1 85 ? 3.226 0.424 -3.555 1.00 83.81 85 SER A N 1
ATOM 619 C CA . SER A 1 85 ? 1.805 0.305 -3.222 1.00 83.81 85 SER A CA 1
ATOM 620 C C . SER A 1 85 ? 1.185 -0.957 -3.822 1.00 83.81 85 SER A C 1
ATOM 622 O O . SER A 1 85 ? 0.446 -1.660 -3.139 1.00 83.81 85 SER A O 1
ATOM 624 N N . SER A 1 86 ? 1.549 -1.314 -5.059 1.00 85.50 86 SER A N 1
ATOM 625 C CA . SER A 1 86 ? 1.067 -2.536 -5.715 1.00 85.50 86 SER A CA 1
ATOM 626 C C . SER A 1 86 ? 1.532 -3.804 -5.001 1.00 85.50 86 SER A C 1
ATOM 628 O O . SER A 1 86 ? 0.770 -4.763 -4.903 1.00 85.50 86 SER A O 1
ATOM 630 N N . PHE A 1 87 ? 2.759 -3.806 -4.469 1.00 85.31 87 PHE A N 1
ATOM 631 C CA . PHE A 1 87 ? 3.244 -4.915 -3.653 1.00 85.31 87 PHE A CA 1
ATOM 632 C C . PHE A 1 87 ? 2.456 -5.027 -2.349 1.00 85.31 87 PHE A C 1
ATOM 634 O O . PHE A 1 87 ? 1.961 -6.107 -2.032 1.00 85.31 87 PHE A O 1
ATOM 641 N N . THR A 1 88 ? 2.296 -3.922 -1.611 1.00 86.75 88 THR A N 1
ATOM 642 C CA . THR A 1 88 ? 1.587 -3.956 -0.327 1.00 86.75 88 THR A CA 1
ATOM 643 C C . THR A 1 88 ? 0.132 -4.388 -0.491 1.00 86.75 88 THR A C 1
ATOM 645 O O . THR A 1 88 ? -0.347 -5.213 0.283 1.00 86.75 88 THR A O 1
ATOM 648 N N . SER A 1 89 ? -0.576 -3.897 -1.513 1.00 89.12 89 SER A N 1
ATOM 649 C CA . SER A 1 89 ? -1.948 -4.335 -1.791 1.00 89.12 89 SER A CA 1
ATOM 650 C C . SER A 1 89 ? -2.017 -5.826 -2.129 1.00 89.12 89 SER A C 1
ATOM 652 O O . SER A 1 89 ? -2.888 -6.520 -1.613 1.00 89.12 89 SER A O 1
ATOM 654 N N . ALA A 1 90 ? -1.087 -6.342 -2.941 1.00 88.50 90 ALA A N 1
ATOM 655 C CA . ALA A 1 90 ? -1.037 -7.765 -3.274 1.00 88.50 90 ALA A CA 1
ATOM 656 C C . ALA A 1 90 ? -0.741 -8.640 -2.044 1.00 88.50 90 ALA A C 1
ATOM 658 O O . ALA A 1 90 ? -1.345 -9.701 -1.885 1.00 88.50 90 ALA A O 1
ATOM 659 N N . LEU A 1 91 ? 0.128 -8.174 -1.142 1.00 84.69 91 LEU A N 1
ATOM 660 C CA . LEU A 1 91 ? 0.393 -8.836 0.133 1.00 84.69 91 LEU A CA 1
ATOM 661 C C . LEU A 1 91 ? -0.864 -8.891 1.009 1.00 84.69 91 LEU A C 1
ATOM 663 O O . LEU A 1 91 ? -1.213 -9.964 1.487 1.00 84.69 91 LEU A O 1
ATOM 667 N N . ILE A 1 92 ? -1.573 -7.769 1.179 1.00 86.00 92 ILE A N 1
ATOM 668 C CA . ILE A 1 92 ? -2.812 -7.723 1.974 1.00 86.00 92 ILE A CA 1
ATOM 669 C C . ILE A 1 92 ? -3.861 -8.684 1.398 1.00 86.00 92 ILE A C 1
ATOM 671 O O . ILE A 1 92 ? -4.455 -9.458 2.142 1.00 86.00 92 ILE A O 1
ATOM 675 N N . VAL A 1 93 ? -4.052 -8.694 0.074 1.00 86.88 93 VAL A N 1
ATOM 676 C CA . VAL A 1 93 ? -4.973 -9.634 -0.591 1.00 86.88 93 VAL A CA 1
ATOM 677 C C . VAL A 1 93 ? -4.552 -11.086 -0.359 1.00 86.88 93 VAL A C 1
ATOM 679 O O . VAL A 1 93 ? -5.404 -11.933 -0.105 1.00 86.88 93 VAL A O 1
ATOM 682 N N . THR A 1 94 ? -3.250 -11.375 -0.397 1.00 81.44 94 THR A N 1
ATOM 683 C CA . THR A 1 94 ? -2.718 -12.723 -0.148 1.00 81.44 94 THR A CA 1
ATOM 684 C C . THR A 1 94 ? -2.976 -13.170 1.293 1.00 81.44 94 THR A C 1
ATOM 686 O O . THR A 1 94 ? -3.404 -14.300 1.497 1.00 81.44 94 THR A O 1
ATOM 689 N N . LEU A 1 95 ? -2.798 -12.282 2.278 1.00 78.25 95 LEU A N 1
ATOM 690 C CA . LEU A 1 95 ? -3.070 -12.562 3.695 1.00 78.25 95 LEU A CA 1
ATOM 691 C C . LEU A 1 95 ? -4.560 -12.803 3.976 1.00 78.25 95 LEU A C 1
ATOM 693 O O . LEU A 1 95 ? -4.911 -13.633 4.813 1.00 78.25 95 LEU A O 1
ATOM 697 N N . VAL A 1 96 ? -5.447 -12.107 3.259 1.00 81.00 96 VAL A N 1
ATOM 698 C CA . VAL A 1 96 ? -6.891 -12.384 3.316 1.00 81.00 96 VAL A CA 1
ATOM 699 C C . VAL A 1 96 ? -7.209 -13.733 2.679 1.00 81.00 96 VAL A C 1
ATOM 701 O O . VAL A 1 96 ? -7.978 -14.512 3.236 1.00 81.00 96 VAL A O 1
ATOM 704 N N . ALA A 1 97 ? -6.599 -14.040 1.532 1.00 79.69 97 ALA A N 1
ATOM 705 C CA . ALA A 1 97 ? -6.815 -15.298 0.824 1.00 79.69 97 ALA A CA 1
ATOM 706 C C . ALA A 1 97 ? -6.289 -16.523 1.595 1.00 79.69 97 ALA A C 1
ATOM 708 O O . ALA A 1 97 ? -6.871 -17.599 1.484 1.00 79.69 97 ALA A O 1
ATOM 709 N N . SER A 1 98 ? -5.221 -16.369 2.386 1.00 73.19 98 SER A N 1
ATOM 710 C CA . SER A 1 98 ? -4.686 -17.428 3.249 1.00 73.19 98 SER A CA 1
ATOM 711 C C . SER A 1 98 ? -5.442 -17.584 4.574 1.00 73.19 98 SER A C 1
ATOM 713 O O . SER A 1 98 ? -5.181 -18.535 5.303 1.00 73.19 98 SER A O 1
ATOM 715 N N . GLY A 1 99 ? -6.376 -16.679 4.890 1.00 70.50 99 GLY A N 1
ATOM 716 C CA . GLY A 1 99 ? -7.144 -16.689 6.139 1.00 70.50 99 GLY A CA 1
ATOM 717 C C . GLY A 1 99 ? -6.415 -16.095 7.350 1.00 70.50 99 GLY A C 1
ATOM 718 O O . GLY A 1 99 ? -6.980 -16.071 8.439 1.00 70.50 99 GLY A O 1
ATOM 719 N N . GLU A 1 100 ? -5.201 -15.570 7.164 1.00 70.56 100 GLU A N 1
ATOM 720 C CA . GLU A 1 100 ? -4.389 -14.938 8.220 1.00 70.56 100 GLU A CA 1
ATOM 721 C C . GLU A 1 100 ? -4.914 -13.543 8.605 1.00 70.56 100 GLU A C 1
ATOM 723 O O . GLU A 1 100 ? -4.597 -13.002 9.663 1.00 70.56 100 GLU A O 1
ATOM 728 N N . MET A 1 101 ? -5.723 -12.930 7.736 1.00 74.50 101 MET A N 1
ATOM 729 C CA . MET A 1 101 ? -6.280 -11.595 7.926 1.00 74.50 101 MET A CA 1
ATOM 730 C C . MET A 1 101 ? -7.759 -11.556 7.542 1.00 74.50 101 MET A C 1
ATOM 732 O O . MET A 1 101 ? -8.152 -12.038 6.483 1.00 74.50 101 MET A O 1
ATOM 736 N N . THR A 1 102 ? -8.598 -10.931 8.371 1.00 78.19 102 THR A N 1
ATOM 737 C CA . THR A 1 102 ? -10.011 -10.732 8.013 1.00 78.19 102 THR A CA 1
ATOM 738 C C . THR A 1 102 ? -10.161 -9.621 6.971 1.00 78.19 102 THR A C 1
ATOM 740 O O . THR A 1 102 ? -9.369 -8.674 6.938 1.00 78.19 102 THR A O 1
ATOM 743 N N . LEU A 1 103 ? -11.212 -9.693 6.145 1.00 80.12 103 LEU A N 1
ATOM 744 C CA . LEU A 1 103 ? -11.518 -8.660 5.146 1.00 80.12 103 LEU A CA 1
ATOM 745 C C . LEU A 1 103 ? -11.661 -7.273 5.788 1.00 80.12 103 LEU A C 1
ATOM 747 O O . LEU A 1 103 ? -11.141 -6.282 5.280 1.00 80.12 103 LEU A O 1
ATOM 751 N N . GLY A 1 104 ? -12.320 -7.218 6.940 1.00 78.38 104 GLY A N 1
ATOM 752 C CA . GLY A 1 104 ? -12.523 -5.988 7.676 1.00 78.38 104 GLY A CA 1
ATOM 753 C C . GLY A 1 104 ? -11.217 -5.364 8.176 1.00 78.38 104 GLY A C 1
ATOM 754 O O . GLY A 1 104 ? -11.009 -4.164 8.023 1.00 78.38 104 GLY A O 1
ATOM 755 N N . THR A 1 105 ? -10.288 -6.168 8.700 1.00 78.12 105 THR A N 1
ATOM 756 C CA . THR A 1 105 ? -8.934 -5.705 9.050 1.00 78.12 105 THR A CA 1
ATOM 757 C C . THR A 1 105 ? -8.165 -5.257 7.796 1.00 78.12 105 THR A C 1
ATOM 759 O O . THR A 1 105 ? -7.445 -4.256 7.830 1.00 78.12 105 THR A O 1
ATOM 762 N N . ALA A 1 106 ? -8.325 -5.962 6.672 1.00 83.69 106 ALA A N 1
ATOM 763 C CA . ALA A 1 106 ? -7.630 -5.672 5.418 1.00 83.69 106 ALA A CA 1
ATOM 764 C C . ALA A 1 106 ? -8.012 -4.316 4.816 1.00 83.69 106 ALA A C 1
ATOM 766 O O . ALA A 1 106 ? -7.141 -3.603 4.318 1.00 83.69 106 ALA A O 1
ATOM 767 N N . VAL A 1 107 ? -9.282 -3.917 4.922 1.00 86.62 107 VAL A N 1
ATOM 768 C CA . VAL A 1 107 ? -9.766 -2.597 4.486 1.00 86.62 107 VAL A CA 1
ATOM 769 C C . VAL A 1 107 ? -8.985 -1.473 5.172 1.00 86.62 107 VAL A C 1
ATOM 771 O O . VAL A 1 107 ? -8.462 -0.577 4.505 1.00 86.62 107 VAL A O 1
ATOM 774 N N . PHE A 1 108 ? -8.813 -1.555 6.492 1.00 86.50 108 PHE A N 1
ATOM 775 C CA . PHE A 1 108 ? -8.040 -0.567 7.243 1.00 86.50 108 PHE A CA 1
ATOM 776 C C . PHE A 1 108 ? -6.544 -0.606 6.911 1.00 86.50 108 PHE A C 1
ATOM 778 O O . PHE A 1 108 ? -5.912 0.445 6.815 1.00 86.50 108 PHE A O 1
ATOM 785 N N . ALA A 1 109 ? -5.973 -1.785 6.658 1.00 86.25 109 ALA A N 1
ATOM 786 C CA . ALA A 1 109 ? -4.585 -1.889 6.213 1.00 86.25 109 ALA A CA 1
ATOM 787 C C . ALA A 1 109 ? -4.352 -1.298 4.816 1.00 86.25 109 ALA A C 1
ATOM 789 O O . ALA A 1 109 ? -3.327 -0.654 4.594 1.00 86.25 109 ALA A O 1
ATOM 790 N N . ILE A 1 110 ? -5.310 -1.427 3.892 1.00 89.94 110 ILE A N 1
ATOM 791 C CA . ILE A 1 110 ? -5.245 -0.767 2.579 1.00 89.94 110 ILE A CA 1
ATOM 792 C C . ILE A 1 110 ? -5.301 0.757 2.735 1.00 89.94 110 ILE A C 1
ATOM 794 O O . ILE A 1 110 ? -4.527 1.465 2.090 1.00 89.94 110 ILE A O 1
ATOM 798 N N . MET A 1 111 ? -6.145 1.278 3.632 1.00 90.88 111 MET A N 1
ATOM 799 C CA . MET A 1 111 ? -6.127 2.709 3.970 1.00 90.88 111 MET A CA 1
ATOM 800 C C . MET A 1 111 ? -4.750 3.141 4.490 1.00 90.88 111 MET A C 1
ATOM 802 O O . MET A 1 111 ? -4.207 4.160 4.063 1.00 90.88 111 MET A O 1
ATOM 806 N N . GLY A 1 112 ? -4.141 2.325 5.350 1.00 88.88 112 GLY A N 1
ATOM 807 C CA . GLY A 1 112 ? -2.768 2.509 5.813 1.00 88.88 112 GLY A CA 1
ATOM 808 C C . GLY A 1 112 ? -1.751 2.584 4.681 1.00 88.88 112 GLY A C 1
ATOM 809 O O . GLY A 1 112 ? -0.945 3.514 4.620 1.00 88.88 112 GLY A O 1
ATOM 810 N N . ALA A 1 113 ? -1.817 1.639 3.745 1.00 90.25 113 ALA A N 1
ATOM 811 C CA . ALA A 1 113 ? -0.928 1.586 2.590 1.00 90.25 113 ALA A CA 1
ATOM 812 C C . ALA A 1 113 ? -1.024 2.846 1.707 1.00 90.25 113 ALA A C 1
ATOM 814 O O . ALA A 1 113 ? -0.006 3.376 1.244 1.00 90.25 113 ALA A O 1
ATOM 815 N N . ASN A 1 114 ? -2.229 3.398 1.544 1.00 90.69 114 ASN A N 1
ATOM 816 C CA . ASN A 1 114 ? -2.435 4.647 0.808 1.00 90.69 114 ASN A CA 1
ATOM 817 C C . ASN A 1 114 ? -1.762 5.847 1.494 1.00 90.69 114 ASN A C 1
ATOM 819 O O . ASN A 1 114 ? -1.158 6.678 0.807 1.00 90.69 114 ASN A O 1
ATOM 823 N N . ILE A 1 115 ? -1.788 5.915 2.832 1.00 90.88 115 ILE A N 1
ATOM 824 C CA . ILE A 1 115 ? -1.045 6.939 3.586 1.00 90.88 115 ILE A CA 1
ATOM 825 C C . ILE A 1 115 ? 0.469 6.713 3.467 1.00 90.88 115 ILE A C 1
ATOM 827 O O . ILE A 1 115 ? 1.213 7.667 3.249 1.00 90.88 115 ILE A O 1
ATOM 831 N N . GLY A 1 116 ? 0.949 5.470 3.563 1.00 88.00 116 GLY A N 1
ATOM 832 C CA . GLY A 1 116 ? 2.383 5.160 3.458 1.00 88.00 116 GLY A CA 1
ATOM 833 C C . GLY A 1 116 ? 3.006 5.616 2.129 1.00 88.00 116 GLY A C 1
ATOM 834 O O . GLY A 1 116 ? 4.121 6.146 2.097 1.00 88.00 116 GLY A O 1
ATOM 835 N N . THR A 1 117 ? 2.252 5.493 1.033 1.00 89.25 117 THR A N 1
ATOM 836 C CA . THR A 1 117 ? 2.663 6.007 -0.285 1.00 89.25 117 THR A CA 1
ATOM 837 C C . THR A 1 117 ? 2.809 7.531 -0.271 1.00 89.25 117 THR A C 1
ATOM 839 O O . THR A 1 117 ? 3.771 8.056 -0.833 1.00 89.25 117 THR A O 1
ATOM 842 N N . ALA A 1 118 ? 1.912 8.237 0.427 1.00 89.62 118 ALA A N 1
ATOM 843 C CA . ALA A 1 118 ? 1.973 9.690 0.540 1.00 89.62 118 ALA A CA 1
ATOM 844 C C . ALA A 1 118 ? 3.224 10.170 1.289 1.00 89.62 118 ALA A C 1
ATOM 846 O O . ALA A 1 118 ? 3.927 11.079 0.852 1.00 89.62 118 ALA A O 1
ATOM 847 N N . VAL A 1 119 ? 3.586 9.485 2.377 1.00 86.69 119 VAL A N 1
ATOM 848 C CA . VAL A 1 119 ? 4.824 9.790 3.112 1.00 86.69 119 VAL A CA 1
ATOM 849 C C . VAL A 1 119 ? 6.054 9.633 2.210 1.00 86.69 119 VAL A C 1
ATOM 851 O O . VAL A 1 119 ? 6.951 10.477 2.220 1.00 86.69 119 VAL A O 1
ATOM 854 N N . THR A 1 120 ? 6.077 8.594 1.374 1.00 86.19 120 THR A N 1
ATOM 855 C CA . THR A 1 120 ? 7.188 8.347 0.445 1.00 86.19 120 THR A CA 1
ATOM 856 C C . THR A 1 120 ? 7.259 9.424 -0.645 1.00 86.19 120 THR A C 1
ATOM 858 O O . THR A 1 120 ? 8.353 9.893 -0.969 1.00 86.19 120 THR A O 1
ATOM 861 N N . GLY A 1 121 ? 6.112 9.885 -1.157 1.00 84.81 121 GLY A N 1
ATOM 862 C CA . GLY A 1 121 ? 6.019 10.995 -2.112 1.00 84.81 121 GLY A CA 1
ATOM 863 C C . GLY A 1 121 ? 6.658 12.282 -1.585 1.00 84.81 121 GLY A C 1
ATOM 864 O O . GLY A 1 121 ? 7.497 12.887 -2.263 1.00 84.81 121 GLY A O 1
ATOM 865 N N . VAL A 1 122 ? 6.349 12.652 -0.338 1.00 87.25 122 VAL A N 1
ATOM 866 C CA . VAL A 1 122 ? 6.966 13.807 0.333 1.00 87.25 122 VAL A CA 1
ATOM 867 C C . VAL A 1 122 ? 8.475 13.621 0.508 1.00 87.25 122 VAL A C 1
ATOM 869 O O . VAL A 1 122 ? 9.233 14.544 0.207 1.00 87.25 122 VAL A O 1
ATOM 872 N N . ILE A 1 123 ? 8.942 12.443 0.937 1.00 87.31 123 ILE A N 1
ATOM 873 C CA . ILE A 1 123 ? 10.381 12.163 1.106 1.00 87.31 123 ILE A CA 1
ATOM 874 C C . ILE A 1 123 ? 11.132 12.339 -0.224 1.00 87.31 123 ILE A C 1
ATOM 876 O O . ILE A 1 123 ? 12.158 13.022 -0.278 1.00 87.31 123 ILE A O 1
ATOM 880 N N . VAL A 1 124 ? 10.602 11.786 -1.319 1.00 86.25 124 VAL A N 1
ATOM 881 C CA . VAL A 1 124 ? 11.196 11.910 -2.661 1.00 86.25 124 VAL A CA 1
ATOM 882 C C . VAL A 1 124 ? 11.179 13.362 -3.148 1.00 86.25 124 VAL A C 1
ATOM 884 O O . VAL A 1 124 ? 12.142 13.832 -3.767 1.00 86.25 124 VAL A O 1
ATOM 887 N N . ALA A 1 125 ? 10.118 14.113 -2.854 1.00 87.94 125 ALA A N 1
ATOM 888 C CA . ALA A 1 125 ? 10.059 15.533 -3.173 1.00 87.94 125 ALA A CA 1
ATOM 889 C C . ALA A 1 125 ? 11.119 16.335 -2.400 1.00 87.94 125 ALA A C 1
ATOM 891 O O . ALA A 1 125 ? 11.835 17.137 -3.003 1.00 87.94 125 ALA A O 1
ATOM 892 N N . LEU A 1 126 ? 11.281 16.077 -1.099 1.00 89.12 126 LEU A N 1
ATOM 893 C CA . LEU A 1 126 ? 12.293 16.715 -0.252 1.00 89.12 126 LEU A CA 1
ATOM 894 C C . LEU A 1 126 ? 13.722 16.382 -0.697 1.00 89.12 126 LEU A C 1
ATOM 896 O O . LEU A 1 126 ? 14.583 17.262 -0.685 1.00 89.12 126 LEU A O 1
ATOM 900 N N . ALA A 1 127 ? 13.977 15.169 -1.194 1.00 88.94 127 ALA A N 1
ATOM 901 C CA . ALA A 1 127 ? 15.275 14.805 -1.768 1.00 88.94 127 ALA A CA 1
ATOM 902 C C . ALA A 1 127 ? 15.676 15.699 -2.964 1.00 88.94 127 ALA A C 1
ATOM 904 O O . ALA A 1 127 ? 16.860 15.922 -3.218 1.00 88.94 127 ALA A O 1
ATOM 905 N N . ASN A 1 128 ? 14.700 16.286 -3.666 1.00 88.38 128 ASN A N 1
ATOM 906 C CA . ASN A 1 128 ? 14.921 17.175 -4.808 1.00 88.38 128 ASN A CA 1
ATOM 907 C C . ASN A 1 128 ? 15.074 18.666 -4.435 1.00 88.38 128 ASN A C 1
ATOM 909 O O . ASN A 1 128 ? 15.187 19.503 -5.335 1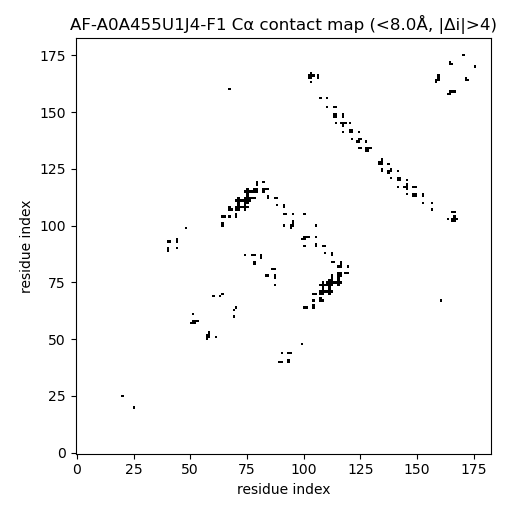.00 88.38 128 ASN A O 1
ATOM 913 N N . VAL A 1 129 ? 15.127 19.025 -3.142 1.00 90.25 129 VAL A N 1
ATOM 914 C CA . VAL A 1 129 ? 15.127 20.426 -2.655 1.00 90.25 129 VAL A CA 1
ATOM 915 C C . VAL A 1 129 ? 16.270 21.290 -3.204 1.00 90.25 129 VAL A C 1
ATOM 917 O O . VAL A 1 129 ? 16.115 22.500 -3.371 1.00 90.25 129 VAL A O 1
ATOM 920 N N . ARG A 1 130 ? 17.412 20.680 -3.555 1.00 87.31 130 ARG A N 1
ATOM 921 C CA . ARG A 1 130 ? 18.603 21.394 -4.050 1.00 87.31 130 ARG A CA 1
ATOM 922 C C . ARG A 1 130 ? 18.395 22.076 -5.406 1.00 87.31 130 ARG A C 1
ATOM 924 O O . ARG A 1 130 ? 19.068 23.059 -5.700 1.00 87.31 130 ARG A O 1
ATOM 931 N N . ILE A 1 131 ? 17.472 21.583 -6.236 1.00 89.69 131 ILE A N 1
ATOM 932 C CA . ILE A 1 131 ? 17.207 22.124 -7.575 1.00 89.69 131 ILE A CA 1
ATOM 933 C C . ILE A 1 131 ? 15.797 22.718 -7.587 1.00 89.69 131 ILE A C 1
ATOM 935 O O . ILE A 1 131 ? 14.823 21.995 -7.790 1.00 89.69 131 ILE A O 1
ATOM 939 N N . LYS A 1 132 ? 15.678 24.049 -7.439 1.00 83.69 132 LYS A N 1
ATOM 940 C CA . LYS A 1 132 ? 14.383 24.762 -7.326 1.00 83.69 132 LYS A CA 1
ATOM 941 C C . LYS A 1 132 ? 13.337 24.331 -8.364 1.00 83.69 132 LYS A C 1
ATOM 943 O O . LYS A 1 132 ? 12.174 24.157 -8.014 1.00 83.69 132 LYS A O 1
ATOM 948 N N . ARG A 1 133 ? 13.731 24.140 -9.630 1.00 87.44 133 ARG A N 1
ATOM 949 C CA . ARG A 1 133 ? 12.815 23.723 -10.711 1.00 87.44 133 ARG A CA 1
ATOM 950 C C . ARG A 1 133 ? 12.288 22.294 -10.532 1.00 87.44 133 ARG A C 1
ATOM 952 O O . ARG A 1 133 ? 11.103 22.067 -10.761 1.00 87.44 133 ARG A O 1
ATOM 959 N N . ASN A 1 134 ? 13.144 21.354 -10.130 1.00 85.75 134 ASN A N 1
ATOM 960 C CA . ASN A 1 134 ? 12.765 19.952 -9.931 1.00 85.75 134 ASN A CA 1
ATOM 961 C C . ASN A 1 134 ? 11.975 19.788 -8.633 1.00 85.75 134 ASN A C 1
ATOM 963 O O . ASN A 1 134 ? 10.936 19.141 -8.648 1.00 85.75 134 ASN A O 1
ATOM 967 N N . PHE A 1 135 ? 12.391 20.467 -7.559 1.00 89.44 135 PHE A N 1
ATOM 968 C CA . PHE A 1 135 ? 11.649 20.516 -6.302 1.00 89.44 135 PHE A CA 1
ATOM 969 C C . PHE A 1 135 ? 10.207 20.966 -6.520 1.00 89.44 135 PHE A C 1
ATOM 971 O O . PHE A 1 135 ? 9.287 20.265 -6.129 1.00 89.44 135 PHE A O 1
ATOM 978 N N . ARG A 1 136 ? 9.990 22.093 -7.215 1.00 87.44 136 ARG A N 1
ATOM 979 C CA . ARG A 1 136 ? 8.636 22.626 -7.434 1.00 87.44 136 ARG A CA 1
ATOM 980 C C . ARG A 1 136 ? 7.739 21.636 -8.180 1.00 87.44 136 ARG A C 1
ATOM 982 O O . ARG A 1 136 ? 6.575 21.508 -7.836 1.00 87.44 136 ARG A O 1
ATOM 989 N N . ARG A 1 137 ? 8.276 20.925 -9.176 1.00 87.88 137 ARG A N 1
ATOM 990 C CA . ARG A 1 137 ? 7.523 19.922 -9.946 1.00 87.88 137 ARG A CA 1
ATOM 991 C C . ARG A 1 137 ? 7.228 18.674 -9.117 1.00 87.88 137 ARG A C 1
ATOM 993 O O . ARG A 1 137 ? 6.069 18.288 -9.022 1.00 87.88 137 ARG A O 1
ATOM 1000 N N . SER A 1 138 ? 8.250 18.082 -8.502 1.00 87.44 138 SER A N 1
ATOM 1001 C CA . SER A 1 138 ? 8.107 16.858 -7.708 1.00 87.44 138 SER A CA 1
ATOM 1002 C C . SER A 1 138 ? 7.270 17.081 -6.449 1.00 87.44 138 SER A C 1
ATOM 1004 O O . SER A 1 138 ? 6.459 16.233 -6.111 1.00 87.44 138 SER A O 1
ATOM 1006 N N . PHE A 1 139 ? 7.406 18.233 -5.789 1.00 90.19 139 PHE A N 1
ATOM 1007 C CA . PHE A 1 139 ? 6.635 18.584 -4.597 1.00 90.19 139 PHE A CA 1
ATOM 1008 C C . PHE A 1 139 ? 5.169 18.865 -4.917 1.00 90.19 139 PHE A C 1
ATOM 1010 O O . PHE A 1 139 ? 4.295 18.383 -4.208 1.00 90.19 139 PHE A O 1
ATOM 1017 N N . THR A 1 140 ? 4.870 19.584 -6.005 1.00 89.25 140 THR A N 1
ATOM 1018 C CA . THR A 1 140 ? 3.476 19.751 -6.440 1.00 89.25 140 THR A CA 1
ATOM 1019 C C . THR A 1 140 ? 2.860 18.411 -6.839 1.00 89.25 140 THR A C 1
ATOM 1021 O O . THR A 1 140 ? 1.743 18.132 -6.425 1.00 89.25 140 THR A O 1
ATOM 1024 N N . ALA A 1 141 ? 3.577 17.564 -7.584 1.00 88.94 141 ALA A N 1
ATOM 1025 C CA . ALA A 1 141 ? 3.082 16.240 -7.961 1.00 88.94 141 ALA A CA 1
ATOM 1026 C C . ALA A 1 141 ? 2.827 15.339 -6.739 1.00 88.94 141 ALA A C 1
ATOM 1028 O O . ALA A 1 141 ? 1.758 14.739 -6.655 1.00 88.94 141 ALA A O 1
ATOM 1029 N N . ALA A 1 142 ? 3.766 15.304 -5.784 1.00 90.75 142 ALA A N 1
ATOM 1030 C CA . ALA A 1 142 ? 3.603 14.590 -4.521 1.00 90.75 142 ALA A CA 1
ATOM 1031 C C . ALA A 1 142 ? 2.373 15.104 -3.766 1.00 90.75 142 ALA A C 1
ATOM 1033 O O . ALA A 1 142 ? 1.453 14.339 -3.531 1.00 90.75 142 ALA A O 1
ATOM 1034 N N . LEU A 1 143 ? 2.257 16.414 -3.521 1.00 90.06 143 LEU A N 1
ATOM 1035 C CA . LEU A 1 143 ? 1.110 16.968 -2.797 1.00 90.06 143 LEU A CA 1
ATOM 1036 C C . LEU A 1 143 ? -0.243 16.677 -3.455 1.00 90.06 143 LEU A C 1
ATOM 1038 O O . LEU A 1 143 ? -1.199 16.405 -2.740 1.00 90.06 143 LEU A O 1
ATOM 1042 N N . MET A 1 144 ? -0.354 16.745 -4.786 1.00 89.75 144 MET A N 1
ATOM 1043 C CA . MET A 1 144 ? -1.627 16.445 -5.460 1.00 89.75 144 MET A CA 1
ATOM 1044 C C . MET A 1 144 ? -2.056 14.993 -5.228 1.00 89.75 144 MET A C 1
ATOM 1046 O O . MET A 1 144 ? -3.225 14.727 -4.957 1.00 89.75 144 MET A O 1
ATOM 1050 N N . HIS A 1 145 ? -1.103 14.066 -5.307 1.00 88.62 145 HIS A N 1
ATOM 1051 C CA . HIS A 1 145 ? -1.331 12.654 -5.027 1.00 88.62 145 HIS A CA 1
ATOM 1052 C C . HIS A 1 145 ? -1.625 12.410 -3.534 1.00 88.62 145 HIS A C 1
ATOM 1054 O O . HIS A 1 145 ? -2.578 11.720 -3.173 1.00 88.62 145 HIS A O 1
ATOM 1060 N N . ASP A 1 146 ? -0.849 13.037 -2.657 1.00 90.75 146 ASP A N 1
ATOM 1061 C CA . ASP A 1 146 ? -0.884 12.819 -1.214 1.00 90.75 146 ASP A CA 1
ATOM 1062 C C . ASP A 1 146 ? -2.153 13.396 -0.586 1.00 90.75 146 ASP A C 1
ATOM 1064 O O . ASP A 1 146 ? -2.751 12.767 0.285 1.00 90.75 146 ASP A O 1
ATOM 1068 N N . LEU A 1 147 ? -2.624 14.549 -1.075 1.00 89.19 147 LEU A N 1
ATOM 1069 C CA . LEU A 1 147 ? -3.898 15.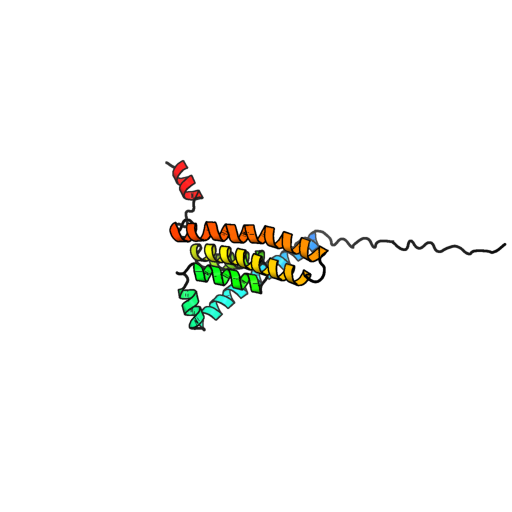136 -0.660 1.00 89.19 147 LEU A CA 1
ATOM 1070 C C . LEU A 1 147 ? -5.072 14.221 -1.000 1.00 89.19 147 LEU A C 1
ATOM 1072 O O . LEU A 1 147 ? -5.955 14.044 -0.166 1.00 89.19 147 LEU A O 1
ATOM 1076 N 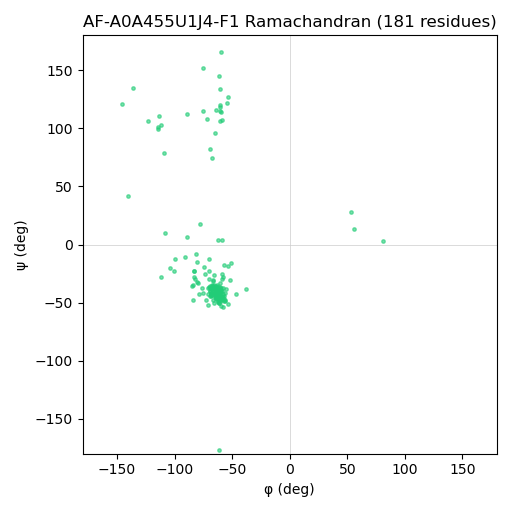N . PHE A 1 148 ? -5.077 13.612 -2.187 1.00 88.19 148 PHE A N 1
ATOM 1077 C CA . PHE A 1 148 ? -6.121 12.664 -2.566 1.00 88.19 148 PHE A CA 1
ATOM 1078 C C . PHE A 1 148 ? -6.107 11.416 -1.670 1.00 88.19 148 PHE A C 1
ATOM 1080 O O . PHE A 1 148 ? -7.153 11.015 -1.153 1.00 88.19 148 PHE A O 1
ATOM 1087 N N . ASN A 1 149 ? -4.927 10.839 -1.420 1.00 90.06 149 ASN A N 1
ATOM 1088 C CA . ASN A 1 149 ? -4.796 9.653 -0.570 1.00 90.06 149 ASN A CA 1
ATOM 1089 C C . ASN A 1 149 ? -5.183 9.933 0.887 1.00 90.06 149 ASN A C 1
ATOM 1091 O O . ASN A 1 149 ? -5.934 9.160 1.481 1.00 90.06 149 ASN A O 1
ATOM 1095 N N . ILE A 1 150 ? -4.717 11.046 1.458 1.00 89.00 150 ILE A N 1
ATOM 1096 C CA . ILE A 1 150 ? -5.031 11.423 2.840 1.00 89.00 150 ILE A CA 1
ATOM 1097 C C . ILE A 1 150 ? -6.514 11.766 2.980 1.00 89.00 150 ILE A C 1
ATOM 1099 O O . ILE A 1 150 ? -7.143 11.306 3.929 1.00 89.00 150 ILE A O 1
ATOM 1103 N N . LEU A 1 151 ? -7.100 12.514 2.038 1.00 89.88 151 LEU A N 1
ATOM 1104 C CA . LEU A 1 151 ? -8.526 12.852 2.070 1.00 89.88 151 LEU A CA 1
ATOM 1105 C C . LEU A 1 151 ? -9.399 11.598 1.984 1.00 89.88 151 LEU A C 1
ATOM 1107 O O . LEU A 1 151 ? -10.375 11.479 2.720 1.00 89.88 151 LEU A O 1
ATOM 1111 N N . THR A 1 152 ? -9.026 10.645 1.128 1.00 87.62 152 THR A N 1
ATOM 1112 C CA . THR A 1 152 ? -9.738 9.368 1.008 1.00 87.62 152 THR A CA 1
ATOM 1113 C C . THR A 1 152 ? -9.744 8.629 2.338 1.00 87.62 152 THR A C 1
ATOM 1115 O O . THR A 1 152 ? -10.796 8.192 2.790 1.00 87.62 152 THR A O 1
ATOM 1118 N N . VAL A 1 153 ? -8.602 8.528 3.018 1.00 88.94 153 VAL A N 1
ATOM 1119 C CA . VAL A 1 153 ? -8.559 7.848 4.318 1.00 88.94 153 VAL A CA 1
ATOM 1120 C C . VAL A 1 153 ? -9.289 8.648 5.392 1.00 88.94 153 VAL A C 1
ATOM 1122 O O . VAL A 1 153 ? -10.040 8.066 6.164 1.00 88.94 153 VAL A O 1
ATOM 1125 N N . LEU A 1 154 ? -9.153 9.974 5.407 1.00 89.00 154 LEU A N 1
ATOM 1126 C CA . LEU A 1 154 ? -9.843 10.840 6.364 1.00 89.00 154 LEU A CA 1
ATOM 1127 C C . LEU A 1 154 ? -11.370 10.743 6.249 1.00 89.00 154 LEU A C 1
ATOM 1129 O O . LEU A 1 154 ? -12.058 10.856 7.257 1.00 89.00 154 LEU A O 1
ATOM 1133 N N . LEU A 1 155 ? -11.898 10.531 5.042 1.00 88.25 155 LEU A N 1
ATOM 1134 C CA . LEU A 1 155 ? -13.330 10.353 4.810 1.00 88.25 155 LEU A CA 1
ATOM 1135 C C . LEU A 1 155 ? -13.779 8.909 5.051 1.00 88.25 155 LEU A C 1
ATOM 1137 O O . LEU A 1 155 ? -14.774 8.684 5.735 1.00 88.25 155 LEU A O 1
ATOM 1141 N N . VAL A 1 156 ? -13.063 7.924 4.505 1.00 85.81 156 VAL A N 1
ATOM 1142 C CA . VAL A 1 156 ? -13.512 6.523 4.509 1.00 85.81 156 VAL A CA 1
ATOM 1143 C C . VAL A 1 156 ? -13.227 5.837 5.847 1.00 85.81 156 VAL A C 1
ATOM 1145 O O . VAL A 1 156 ? -14.036 5.025 6.277 1.00 85.81 156 VAL A O 1
ATOM 1148 N N . PHE A 1 157 ? -12.150 6.184 6.559 1.00 86.25 157 PHE A N 1
ATOM 1149 C CA . PHE A 1 157 ? -11.830 5.589 7.862 1.00 86.25 157 PHE A CA 1
ATOM 1150 C C . PHE A 1 157 ? -12.921 5.800 8.926 1.00 86.25 157 PHE A C 1
ATOM 1152 O O . PHE A 1 157 ? -13.362 4.806 9.499 1.00 86.25 157 PHE A O 1
ATOM 1159 N N . PRO A 1 158 ? -13.403 7.030 9.211 1.00 83.81 158 PRO A N 1
ATOM 1160 C CA . PRO A 1 158 ? -14.466 7.225 10.195 1.00 83.81 158 PRO A CA 1
ATOM 1161 C C . PRO A 1 158 ? -15.794 6.628 9.729 1.00 83.81 158 PRO A C 1
ATOM 1163 O O . PRO A 1 158 ? -16.531 6.097 10.553 1.00 83.81 158 PRO A O 1
ATOM 1166 N N . VAL A 1 159 ? -16.090 6.663 8.424 1.00 82.75 159 VAL A N 1
ATOM 1167 C CA . VAL A 1 159 ? -17.282 6.004 7.873 1.00 82.75 159 VAL A CA 1
ATOM 1168 C C . VAL A 1 159 ? -17.213 4.505 8.131 1.00 82.75 159 VAL A C 1
ATOM 1170 O O . VAL A 1 159 ? -18.153 3.948 8.688 1.00 82.75 159 VAL A O 1
ATOM 1173 N N . GLU A 1 160 ? -16.099 3.858 7.805 1.00 80.19 160 GLU A N 1
ATOM 1174 C CA . GLU A 1 160 ? -15.941 2.418 7.990 1.00 80.19 160 GLU A CA 1
ATOM 1175 C C . GLU A 1 160 ? -15.897 2.023 9.469 1.00 80.19 160 GLU A C 1
ATOM 1177 O O . GLU A 1 160 ? -16.516 1.038 9.860 1.00 80.19 160 GLU A O 1
ATOM 1182 N N . TRP A 1 161 ? -15.252 2.827 10.317 1.00 73.62 161 TRP A N 1
ATOM 1183 C CA . TRP A 1 161 ? -15.235 2.616 11.765 1.00 73.62 161 TRP A CA 1
ATOM 1184 C C . TRP A 1 161 ? -16.638 2.694 12.386 1.00 73.62 161 TRP A C 1
ATOM 1186 O O . TRP A 1 161 ? -16.958 1.924 13.288 1.00 73.62 161 TRP A O 1
ATOM 1196 N N . LEU A 1 162 ? -17.477 3.630 11.929 1.00 73.19 162 LEU A N 1
ATOM 1197 C CA . LEU A 1 162 ? -18.816 3.8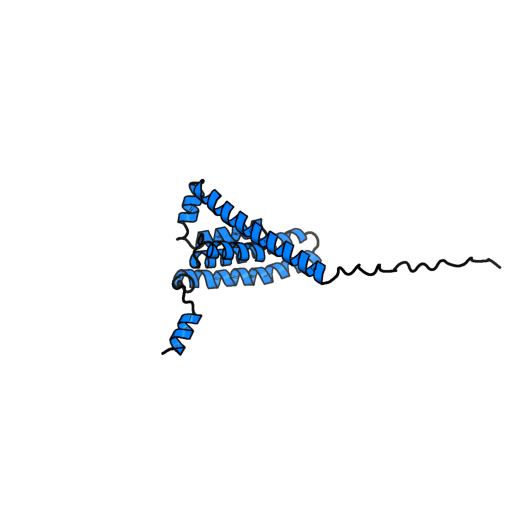56 12.486 1.00 73.19 162 LEU A CA 1
ATOM 1198 C C . LEU A 1 162 ? -19.877 2.917 11.913 1.00 73.19 162 LEU A C 1
ATOM 1200 O O . LEU A 1 162 ? -20.822 2.561 12.612 1.00 73.19 162 LEU A O 1
ATOM 1204 N N . THR A 1 163 ? -19.763 2.563 10.635 1.00 67.81 163 THR A N 1
ATOM 1205 C CA . THR A 1 163 ? -20.812 1.829 9.917 1.00 67.81 163 THR A CA 1
ATOM 1206 C C . THR A 1 163 ? -20.486 0.355 9.715 1.00 67.81 163 THR A C 1
ATOM 1208 O O . THR A 1 163 ? -21.404 -0.424 9.466 1.00 67.81 163 THR A O 1
ATOM 1211 N N . GLY A 1 164 ? -19.207 -0.034 9.804 1.00 65.81 164 GLY A N 1
ATOM 1212 C CA . GLY A 1 164 ? -18.753 -1.383 9.471 1.00 65.81 164 GLY A CA 1
ATOM 1213 C C . GLY A 1 164 ? -19.192 -1.821 8.072 1.00 65.81 164 GLY A C 1
ATOM 1214 O O . GLY A 1 164 ? -19.428 -3.008 7.858 1.00 65.81 164 GLY A O 1
ATOM 1215 N N . MET A 1 165 ? -19.379 -0.876 7.143 1.00 60.19 165 MET A N 1
ATOM 1216 C CA . MET A 1 165 ? -19.967 -1.121 5.823 1.00 60.19 165 MET A CA 1
ATOM 1217 C C . MET A 1 165 ? -19.189 -2.153 5.005 1.00 60.19 165 MET A C 1
ATOM 1219 O O . MET A 1 165 ? -19.801 -2.858 4.201 1.00 60.19 165 MET A O 1
ATOM 1223 N N . PHE A 1 166 ? -17.875 -2.253 5.206 1.00 62.81 166 PHE A N 1
ATOM 1224 C CA . PHE A 1 166 ? -17.023 -3.265 4.589 1.00 62.81 166 PHE A CA 1
ATOM 1225 C C . PHE A 1 166 ? -16.686 -4.435 5.541 1.00 62.81 166 PHE A C 1
ATOM 1227 O O . PHE A 1 166 ? -16.387 -5.527 5.060 1.00 62.81 166 PHE A O 1
ATOM 1234 N N . HIS A 1 167 ? -16.754 -4.242 6.865 1.00 56.56 167 HIS A N 1
ATOM 1235 C CA . HIS A 1 167 ? -16.411 -5.241 7.893 1.00 56.56 167 HIS A CA 1
ATOM 1236 C C . HIS A 1 167 ? -17.551 -6.221 8.247 1.00 56.56 167 HIS A C 1
ATOM 1238 O O . HIS A 1 167 ? -17.277 -7.378 8.556 1.00 56.56 167 HIS A O 1
ATOM 1244 N N . ALA A 1 168 ? -18.815 -5.781 8.254 1.00 52.66 168 ALA A N 1
ATOM 1245 C CA . ALA A 1 168 ? -19.906 -6.502 8.925 1.00 52.66 168 ALA A CA 1
ATOM 1246 C C . ALA A 1 168 ? -20.533 -7.648 8.113 1.00 52.66 168 ALA A C 1
ATOM 1248 O O . ALA A 1 168 ? -21.123 -8.555 8.690 1.00 52.66 168 ALA A O 1
ATOM 1249 N N . GLU A 1 169 ? -20.419 -7.641 6.789 1.00 48.31 169 GLU A N 1
ATOM 1250 C CA . GLU A 1 169 ? -21.110 -8.601 5.933 1.00 48.31 169 GLU A CA 1
ATOM 1251 C C . GLU A 1 169 ? -20.210 -8.903 4.730 1.00 48.31 1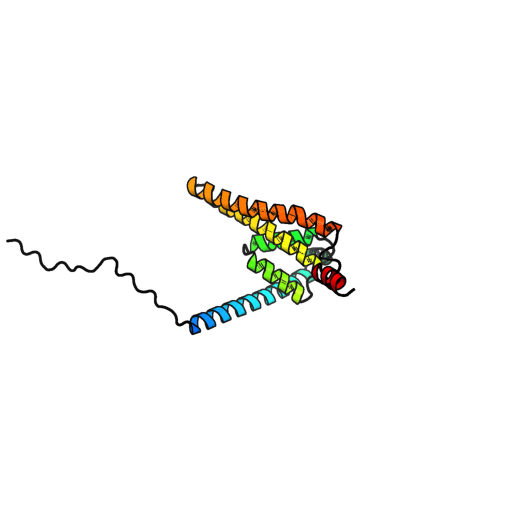69 GLU A C 1
ATOM 1253 O O . GLU A 1 169 ? -19.935 -8.020 3.918 1.00 48.31 169 GLU A O 1
ATOM 1258 N N . GLY A 1 170 ? -19.823 -10.168 4.526 1.00 51.81 170 GLY A N 1
ATOM 1259 C CA . GLY A 1 170 ? -19.263 -10.652 3.248 1.00 51.81 170 GLY A CA 1
ATOM 1260 C C . GLY A 1 170 ? -20.211 -10.462 2.046 1.00 51.81 170 GLY A C 1
ATOM 1261 O O . GLY A 1 170 ? -19.897 -10.848 0.924 1.00 51.81 170 GLY A O 1
ATOM 1262 N N . TYR A 1 171 ? -21.358 -9.832 2.288 1.00 48.66 171 TYR A N 1
ATOM 1263 C CA . TYR A 1 171 ? -22.350 -9.360 1.354 1.00 48.66 171 TYR A CA 1
ATOM 1264 C C . TYR A 1 171 ? -22.316 -7.822 1.311 1.00 48.66 171 TYR A C 1
ATOM 1266 O O . TYR A 1 171 ? -23.148 -7.142 1.907 1.00 48.66 171 TYR A O 1
ATOM 1274 N N . GLY A 1 172 ? -21.349 -7.251 0.589 1.00 57.75 172 GLY A N 1
ATOM 1275 C CA . GLY A 1 172 ? -21.190 -5.794 0.467 1.00 57.75 172 GLY A CA 1
ATOM 1276 C C . GLY A 1 172 ? -22.389 -5.081 -0.181 1.00 57.75 172 GLY A C 1
ATOM 1277 O O . GLY A 1 172 ? -23.377 -5.711 -0.560 1.00 57.75 172 GLY A O 1
ATOM 1278 N N . ILE A 1 173 ? -22.274 -3.759 -0.381 1.00 58.72 173 ILE A N 1
ATOM 1279 C CA . ILE A 1 173 ? -23.241 -2.892 -1.101 1.00 58.72 173 ILE A CA 1
ATOM 1280 C C . ILE A 1 173 ? -23.855 -3.574 -2.333 1.00 58.72 173 ILE A C 1
ATOM 1282 O O . ILE A 1 173 ? -25.050 -3.443 -2.569 1.00 58.72 173 ILE A O 1
ATOM 1286 N N . PHE A 1 174 ? -23.067 -4.349 -3.081 1.00 57.44 174 PHE A N 1
ATOM 1287 C CA . PHE A 1 174 ? -23.524 -5.109 -4.245 1.00 57.44 174 PHE A CA 1
ATOM 1288 C C . PHE A 1 174 ? -24.602 -6.145 -3.932 1.00 57.44 174 PHE A C 1
ATOM 1290 O O . PHE A 1 174 ? -25.532 -6.302 -4.711 1.00 57.44 174 PHE A O 1
ATOM 1297 N N . THR A 1 175 ? -24.532 -6.808 -2.785 1.00 60.91 175 THR A N 1
ATOM 1298 C CA . THR A 1 175 ? -25.540 -7.780 -2.345 1.00 60.91 175 THR A CA 1
ATOM 1299 C C . THR A 1 175 ? -26.760 -7.099 -1.755 1.00 60.91 175 THR A C 1
ATOM 1301 O O . THR A 1 175 ? -27.868 -7.578 -1.942 1.00 60.91 175 THR A O 1
ATOM 1304 N N . ARG A 1 176 ? -26.590 -5.954 -1.082 1.00 55.38 176 ARG A N 1
ATOM 1305 C CA . ARG A 1 176 ? -27.727 -5.131 -0.639 1.00 55.38 176 ARG A CA 1
ATOM 1306 C C . ARG A 1 176 ? -28.488 -4.533 -1.823 1.00 55.38 176 ARG A C 1
ATOM 1308 O O . ARG A 1 176 ? -29.711 -4.504 -1.805 1.00 55.38 176 ARG A O 1
ATOM 1315 N N . LEU A 1 177 ? -27.772 -4.135 -2.874 1.00 61.66 177 LEU A N 1
ATOM 1316 C CA . LEU A 1 177 ? -28.359 -3.724 -4.147 1.00 61.66 177 LEU A CA 1
ATOM 1317 C C . LEU A 1 177 ? -28.989 -4.914 -4.882 1.00 61.66 177 LEU A C 1
ATOM 1319 O O . LEU A 1 177 ? -30.112 -4.791 -5.350 1.00 61.66 177 LEU A O 1
ATOM 1323 N N . ALA A 1 178 ? -28.331 -6.075 -4.942 1.00 60.56 178 ALA A N 1
ATOM 1324 C CA . ALA A 1 178 ? -28.893 -7.278 -5.563 1.00 60.56 178 ALA A CA 1
ATOM 1325 C C . ALA A 1 178 ? -30.128 -7.809 -4.814 1.00 60.56 178 ALA A C 1
ATOM 1327 O O . ALA A 1 178 ? -31.085 -8.236 -5.446 1.00 60.56 178 ALA A O 1
ATOM 1328 N N . GLY A 1 179 ? -30.143 -7.729 -3.482 1.00 61.94 179 GLY A N 1
ATOM 1329 C CA . GLY A 1 179 ? -31.294 -8.072 -2.648 1.00 61.94 179 GLY A CA 1
ATOM 1330 C C . GLY A 1 179 ? -32.473 -7.117 -2.838 1.00 61.94 179 GLY A C 1
ATOM 1331 O O . GLY A 1 179 ? -33.613 -7.552 -2.770 1.00 61.94 179 GLY A O 1
ATOM 1332 N N . TRP A 1 180 ? -32.218 -5.844 -3.157 1.00 55.16 180 TRP A N 1
ATOM 1333 C CA . TRP A 1 180 ? -33.250 -4.893 -3.593 1.00 55.16 180 TRP A CA 1
ATOM 1334 C C . TRP A 1 180 ? -33.815 -5.183 -4.989 1.00 55.16 180 TRP A C 1
ATOM 1336 O O . TRP A 1 180 ? -34.923 -4.755 -5.281 1.00 55.16 180 TRP A O 1
ATOM 1346 N N . TRP A 1 181 ? -33.075 -5.891 -5.843 1.00 52.75 181 TRP A N 1
ATOM 1347 C CA . TRP A 1 181 ? -33.540 -6.322 -7.168 1.00 52.75 181 TRP A CA 1
ATOM 1348 C C . TRP A 1 181 ? -34.209 -7.708 -7.163 1.00 52.75 181 TRP A C 1
ATOM 1350 O O . TRP A 1 181 ? -34.790 -8.099 -8.172 1.00 52.75 181 TRP A O 1
ATOM 1360 N N . LEU A 1 182 ? -34.107 -8.456 -6.060 1.00 51.56 182 LEU A N 1
ATOM 1361 C CA . LEU A 1 182 ? -34.638 -9.818 -5.899 1.00 51.56 182 LEU A CA 1
ATOM 1362 C C . LEU A 1 182 ? -35.865 -9.898 -4.964 1.00 51.56 182 LEU A C 1
ATOM 1364 O O . LEU A 1 182 ? -36.296 -11.002 -4.632 1.00 51.56 182 LEU A O 1
ATOM 1368 N N . ILE A 1 183 ? -36.429 -8.751 -4.569 1.00 49.28 183 ILE A N 1
ATOM 1369 C CA . ILE A 1 183 ? -37.747 -8.598 -3.922 1.00 49.28 183 ILE A CA 1
ATOM 1370 C C . ILE A 1 183 ? -38.651 -7.843 -4.895 1.00 49.28 183 ILE A C 1
ATOM 1372 O O . ILE A 1 183 ? -39.824 -8.253 -5.039 1.00 49.28 183 ILE A O 1
#